Protein AF-0000000084789632 (afdb_homodimer)

InterPro domains:
  IPR013083 Zinc finger, RING/FYVE/PHD-type [G3DSA:3.30.40.10] (83-122)
  IPR049548 E3 ubiquitin-protein ligase Sina-like, RING finger [PF21362] (35-70)
  IPR052088 E3 ubiquitin-protein ligase SINA [PTHR10315] (12-118)

Foldseek 3Di:
DPPPPPPPPPPPPPPPPVPVPDDDDDDDDLQVQAQLPPRAGAAPFWKDWPVGGIHHPVPQVPDAQADPNPGDGTGIDTDVVSNVVQQSDWDDAPCVVQPDPDTDRRNCNVVCVVVPPRDDPDD/DPPPPPPPPPPPPPPPPPPVPDDDDDDDDLQVQAALPPRAGAAPFWKDWPVGGIHHPVPQVVDAQADPNPGDGTGIDTDVVSNVVQQSDWDDAPCVVQPDPDTDRRNCNVVCVVVPPRDDPDD

Solvent-accessible surface area (backbone atoms only — not comparable to full-atom values): 14438 Å² total; per-residue (Å²): 136,83,79,75,76,74,76,74,73,71,72,70,72,73,68,70,73,61,70,73,70,51,71,36,66,29,38,26,44,50,67,70,54,21,15,64,77,80,63,45,60,38,48,79,56,33,22,31,36,82,82,24,57,43,30,28,49,88,59,39,77,74,39,78,52,36,36,87,77,78,66,47,76,28,64,61,39,77,39,50,38,58,38,50,43,48,67,41,26,23,25,70,44,89,52,32,86,71,66,49,82,57,67,35,41,52,62,44,44,68,61,45,64,75,64,49,81,68,73,67,80,75,128,135,82,79,75,77,74,76,76,71,72,73,69,71,75,69,69,73,62,73,72,70,51,71,36,67,30,37,26,44,50,66,71,54,21,15,64,78,82,64,44,59,40,48,79,57,32,22,32,36,83,82,23,56,43,28,28,48,89,61,37,77,76,39,76,51,35,35,88,74,78,66,46,76,28,62,60,40,78,40,49,36,57,37,52,42,47,69,41,27,23,24,70,43,90,52,33,85,71,64,47,83,58,66,36,43,53,63,44,42,67,63,45,63,74,65,50,80,67,74,66,79,74,128

Sequence (246 aa):
MDSSYSSKRRVESQQEEEHSTKRLNVTMGMETLDCSICFNPLEHPIFQGSVGHFICSFRGKQLDKKCPSCCIKTSLERRFGMEHVVQSATVPRSNAKYGCAVKVIYYHKEEHEKACPIPHASAMDSSYSSKRRVESQQEEEHSTKRLNVTMGMETLDCSICFNPLEHPIFQGSVGHFICSFRGKQLDKKCPSCCIKTSLERRFGMEHVVQSATVPRSNAKYGCAVKVIYYHKEEHEKACPIPHASA

Radius of gyration: 24.33 Å; Cα contacts (8 Å, |Δi|>4): 400; chains: 2; bounding box: 109×51×63 Å

Nearest PDB structures (foldseek):
  7l3l-assembly1_A  TM=6.130E-01  e=2.984E-05  Homo sapiens
  7l3l-assembly2_C  TM=5.961E-01  e=2.280E-05  Homo sapiens
  2yre-assembly1_A  TM=2.973E-01  e=2.614E-01  Homo sapiens
  5nd1-assembly1_B  TM=1.359E-01  e=5.763E+00  Rosellinia necatrix quadrivirus 1
  7l3l-assembly1_A  TM=6.129E-01  e=1.888E-05  Homo sapiens

Organism: Brachypodium distachyon (NCBI:txid15368)

pLDDT: mean 77.87, std 24.04, range [25.09, 98.0]

Secondary structure (DSSP, 8-state):
----------------------EEEEEEEGGGGB-TTT-SBP-SSEEE-SS--EEEHHHHTT--SS-TTT------EE-HHHHHHHHH-EEE-GGGGGT---EEEGGGHHHHHHH--S-----/----------------------EEEEEEEGGGGB-TTT-SBP-SS-EE-SS--EE-HHHHTT--SS-TTT------EE-HHHHHHHHH-EEE-GGGGGT---EEEGGGHHHHHHH--S-----

Structure (mmCIF, N/CA/C/O backbone):
data_AF-0000000084789632-model_v1
#
loop_
_entity.id
_entity.type
_entity.pdbx_description
1 polymer 'E3 ubiquitin-protein ligase Sina-like RING finger domain-containing protein'
#
loop_
_atom_site.gro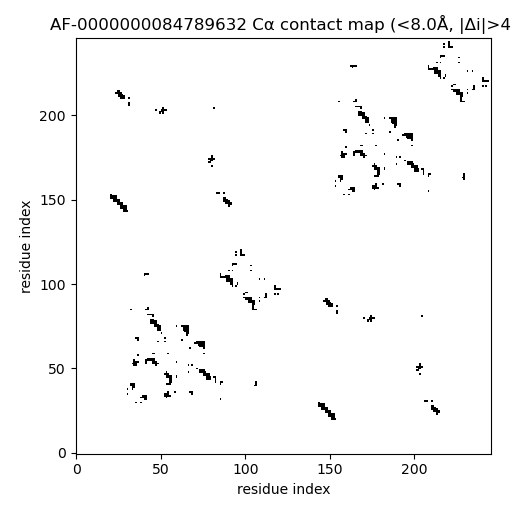up_PDB
_atom_site.id
_atom_site.type_symbol
_atom_site.label_atom_id
_atom_site.label_alt_id
_atom_site.label_comp_id
_atom_site.label_asym_id
_atom_site.label_entity_id
_atom_site.label_seq_id
_atom_site.pdbx_PDB_ins_code
_atom_site.Cartn_x
_atom_site.Cartn_y
_atom_site.Cartn_z
_atom_site.occupancy
_atom_site.B_iso_or_equiv
_atom_site.auth_seq_id
_atom_site.auth_comp_id
_atom_site.auth_asym_id
_atom_site.auth_atom_id
_atom_site.pdbx_PDB_model_num
ATOM 1 N N . MET A 1 1 ? 55.281 -3.918 37.25 1 28.69 1 MET A N 1
ATOM 2 C CA . MET A 1 1 ? 54.562 -2.826 36.625 1 28.69 1 MET A CA 1
ATOM 3 C C . MET A 1 1 ? 54 -3.258 35.281 1 28.69 1 MET A C 1
ATOM 5 O O . MET A 1 1 ? 54.719 -3.254 34.281 1 28.69 1 MET A O 1
ATOM 9 N N . ASP A 1 2 ? 53.25 -4.422 35.25 1 31.78 2 ASP A N 1
ATOM 10 C CA . ASP A 1 2 ? 52.531 -5.164 34.219 1 31.78 2 ASP A CA 1
ATOM 11 C C . ASP A 1 2 ? 51.531 -4.281 33.5 1 31.78 2 ASP A C 1
ATOM 13 O O . ASP A 1 2 ? 50.656 -3.693 34.156 1 31.78 2 ASP A O 1
ATOM 17 N N . SER A 1 3 ? 52.031 -3.578 32.438 1 32.31 3 SER A N 1
ATOM 18 C CA . SER A 1 3 ? 51.375 -2.76 31.438 1 32.31 3 SER A CA 1
ATOM 19 C C . SER A 1 3 ? 50.188 -3.506 30.812 1 32.31 3 SER A C 1
ATOM 21 O O . SER A 1 3 ? 50.375 -4.531 30.156 1 32.31 3 SER A O 1
ATOM 23 N N . SER A 1 4 ? 49.125 -3.637 31.578 1 30.7 4 SER A N 1
ATOM 24 C CA . SER A 1 4 ? 47.812 -4.145 31.172 1 30.7 4 SER A CA 1
ATOM 25 C C . SER A 1 4 ? 47.312 -3.445 29.906 1 30.7 4 SER A C 1
ATOM 27 O O . SER A 1 4 ? 47.156 -2.223 29.891 1 30.7 4 SER A O 1
ATOM 29 N N . TYR A 1 5 ? 47.844 -3.898 28.75 1 32.47 5 TYR A N 1
ATOM 30 C CA . TYR A 1 5 ? 47.344 -3.561 27.422 1 32.47 5 TYR A CA 1
ATOM 31 C C . TYR A 1 5 ? 45.812 -3.66 27.375 1 32.47 5 TYR A C 1
ATOM 33 O O . TYR A 1 5 ? 45.25 -4.746 27.531 1 32.47 5 TYR A O 1
ATOM 41 N N . SER A 1 6 ? 45.094 -2.775 28 1 28.41 6 SER A N 1
ATOM 42 C CA . SER A 1 6 ? 43.625 -2.633 27.859 1 28.41 6 SER A CA 1
ATOM 43 C C . SER A 1 6 ? 43.219 -2.535 26.391 1 28.41 6 SER A C 1
ATOM 45 O O . SER A 1 6 ? 43.688 -1.659 25.672 1 28.41 6 SER A O 1
ATOM 47 N N . SER A 1 7 ? 43.281 -3.699 25.719 1 28.52 7 SER A N 1
ATOM 48 C CA . SER A 1 7 ? 42.75 -3.822 24.359 1 28.52 7 SER A CA 1
ATOM 49 C C . SER A 1 7 ? 41.375 -3.172 24.234 1 28.52 7 SER A C 1
ATOM 51 O O . SER A 1 7 ? 40.406 -3.656 24.812 1 28.52 7 SER A O 1
ATOM 53 N N . LYS A 1 8 ? 41.25 -1.828 24.203 1 30.94 8 LYS A N 1
ATOM 54 C CA . LYS A 1 8 ? 40.094 -1.078 23.766 1 30.94 8 LYS A CA 1
ATOM 55 C C . LYS A 1 8 ? 39.469 -1.679 22.5 1 30.94 8 LYS A C 1
ATOM 57 O O . LYS A 1 8 ? 40.094 -1.645 21.438 1 30.94 8 LYS A O 1
ATOM 62 N N . ARG A 1 9 ? 39 -2.932 22.578 1 28.81 9 ARG A N 1
ATOM 63 C CA . ARG A 1 9 ? 38.156 -3.346 21.469 1 28.81 9 ARG A CA 1
ATOM 64 C C . ARG A 1 9 ? 37.125 -2.252 21.125 1 28.81 9 ARG A C 1
ATOM 66 O O . ARG A 1 9 ? 36.281 -1.918 21.938 1 28.81 9 ARG A O 1
ATOM 73 N N . ARG A 1 10 ? 37.594 -1.165 20.328 1 26.09 10 ARG A N 1
ATOM 74 C CA . ARG A 1 10 ? 36.688 -0.261 19.641 1 26.09 10 ARG A CA 1
ATOM 75 C C . ARG A 1 10 ? 35.469 -1.016 19.094 1 26.09 10 ARG A C 1
ATOM 77 O O . ARG A 1 10 ? 35.625 -1.898 18.25 1 26.09 10 ARG A O 1
ATOM 84 N N . VAL A 1 11 ? 34.594 -1.538 20 1 28.05 11 VAL A N 1
ATOM 85 C CA . VAL A 1 11 ? 33.281 -1.858 19.469 1 28.05 11 VAL A CA 1
ATOM 86 C C . VAL A 1 11 ? 32.938 -0.915 18.312 1 28.05 11 VAL A C 1
ATOM 88 O O . VAL A 1 11 ? 32.875 0.302 18.5 1 28.05 11 VAL A O 1
ATOM 91 N N . GLU A 1 12 ? 33.656 -1.02 17.188 1 25.88 12 GLU A N 1
ATOM 92 C CA . GLU A 1 12 ? 33.156 -0.421 15.953 1 25.88 12 GLU A CA 1
ATOM 93 C C . GLU A 1 12 ? 31.625 -0.388 15.93 1 25.88 12 GLU A C 1
ATOM 95 O O . GLU A 1 12 ? 30.969 -1.397 16.203 1 25.88 12 GLU A O 1
ATOM 100 N N . SER A 1 13 ? 31.031 0.637 16.531 1 26.97 13 SER A N 1
ATOM 101 C CA . SER A 1 13 ? 29.641 0.981 16.281 1 26.97 13 SER A CA 1
ATOM 102 C C . SER A 1 13 ? 29.203 0.553 14.875 1 26.97 13 SER A C 1
ATOM 104 O O . SER A 1 13 ? 29.812 0.951 13.883 1 26.97 13 SER A O 1
ATOM 106 N N . GLN A 1 14 ? 29.062 -0.695 14.586 1 26.22 14 GLN A N 1
ATOM 107 C CA . GLN A 1 14 ? 28.266 -1.011 13.406 1 26.22 14 GLN A CA 1
ATOM 108 C C . GLN A 1 14 ? 27.266 0.106 13.094 1 26.22 14 GLN A C 1
ATOM 110 O O . GLN A 1 14 ? 26.344 0.352 13.867 1 26.22 14 GLN A O 1
ATOM 115 N N . GLN A 1 15 ? 27.688 1.292 12.781 1 25.86 15 GLN A N 1
ATOM 116 C CA . GLN A 1 15 ? 26.797 2.25 12.141 1 25.86 15 GLN A CA 1
ATOM 117 C C . GLN A 1 15 ? 25.781 1.541 11.25 1 25.86 15 GLN A C 1
ATOM 119 O O . GLN A 1 15 ? 26.156 0.895 10.266 1 25.86 15 GLN A O 1
ATOM 124 N N . GLU A 1 16 ? 24.969 0.633 11.719 1 29.56 16 GLU A N 1
ATOM 125 C CA . GLU A 1 16 ? 23.781 0.331 10.922 1 29.56 16 GLU A CA 1
ATOM 126 C C . GLU A 1 16 ? 23.453 1.477 9.969 1 29.56 16 GLU A C 1
ATOM 128 O O . GLU A 1 16 ? 23.156 2.59 10.406 1 29.56 16 GLU A O 1
ATOM 133 N N . GLU A 1 17 ? 24.266 1.859 9.062 1 31.3 17 GLU A N 1
ATOM 134 C CA . GLU A 1 17 ? 23.781 2.682 7.957 1 31.3 17 GLU A CA 1
ATOM 135 C C . GLU A 1 17 ? 22.266 2.602 7.832 1 31.3 17 GLU A C 1
ATOM 137 O O . GLU A 1 17 ? 21.719 1.548 7.5 1 31.3 17 GLU A O 1
ATOM 142 N N . GLU A 1 18 ? 21.516 3.029 8.797 1 35.66 18 GLU A N 1
ATOM 143 C CA . GLU A 1 18 ? 20.125 3.4 8.562 1 35.66 18 GLU A CA 1
ATOM 144 C C . GLU A 1 18 ? 19.891 3.826 7.117 1 35.66 18 GLU A C 1
ATOM 146 O O . GLU A 1 18 ? 20.375 4.883 6.691 1 35.66 18 GLU A O 1
ATOM 151 N N . HIS A 1 19 ? 20.203 3.113 6.109 1 38.94 19 HIS A N 1
ATOM 152 C CA . HIS A 1 19 ? 19.516 3.59 4.91 1 38.94 19 HIS A CA 1
ATOM 153 C C . HIS A 1 19 ? 18.344 4.492 5.262 1 38.94 19 HIS A C 1
ATOM 155 O O . HIS A 1 19 ? 17.375 4.039 5.875 1 38.94 19 HIS A O 1
ATOM 161 N N . SER A 1 20 ? 18.547 5.594 5.867 1 46.53 20 SER A N 1
ATOM 162 C CA . SER A 1 20 ? 17.594 6.645 6.203 1 46.53 20 SER A CA 1
ATOM 163 C C . SER A 1 20 ? 16.281 6.469 5.445 1 46.53 20 SER A C 1
ATOM 165 O O . SER A 1 20 ? 16.234 6.66 4.23 1 46.53 20 SER A O 1
ATOM 167 N N . THR A 1 21 ? 15.562 5.332 5.59 1 60.19 21 THR A N 1
ATOM 168 C CA . THR A 1 21 ? 14.258 5.066 5.008 1 60.19 21 THR A CA 1
ATOM 169 C C . THR A 1 21 ? 13.391 6.324 5.035 1 60.19 21 THR A C 1
ATOM 171 O O . THR A 1 21 ? 13.039 6.816 6.109 1 60.19 21 THR A O 1
ATOM 174 N N . LYS A 1 22 ? 13.703 7.266 4.074 1 79 22 LYS A N 1
ATOM 175 C CA . LYS A 1 22 ? 12.859 8.445 3.887 1 79 22 LYS A CA 1
ATOM 176 C C . LYS A 1 22 ? 11.375 8.086 3.996 1 79 22 LYS A C 1
ATOM 178 O O . LYS A 1 22 ? 10.93 7.094 3.418 1 79 22 LYS A O 1
ATOM 183 N N . ARG A 1 23 ? 10.781 8.727 4.941 1 88.31 23 ARG A N 1
ATOM 184 C CA . ARG A 1 23 ? 9.336 8.547 5.098 1 88.31 23 ARG A CA 1
ATOM 185 C C . ARG A 1 23 ? 8.562 9.516 4.211 1 88.31 23 ARG A C 1
ATOM 187 O O . ARG A 1 23 ? 9.023 10.633 3.955 1 88.31 23 ARG A O 1
ATOM 194 N N . LEU A 1 24 ? 7.547 8.992 3.693 1 91.38 24 LEU A N 1
ATOM 195 C CA . LEU A 1 24 ? 6.672 9.719 2.781 1 91.38 24 LEU A CA 1
ATOM 196 C C . LEU A 1 24 ? 5.25 9.789 3.332 1 91.38 24 LEU A C 1
ATOM 198 O O . LEU A 1 24 ? 4.727 8.797 3.844 1 91.38 24 LEU A O 1
ATOM 202 N N . ASN A 1 25 ? 4.742 11.039 3.348 1 92.19 25 ASN A N 1
ATOM 203 C CA . ASN A 1 25 ? 3.318 11.172 3.635 1 92.19 25 ASN A CA 1
ATOM 204 C C . ASN A 1 25 ? 2.471 10.922 2.391 1 92.19 25 ASN A C 1
ATOM 206 O O . ASN A 1 25 ? 2.59 11.648 1.398 1 92.19 25 ASN A O 1
ATOM 210 N N . VAL A 1 26 ? 1.661 9.969 2.523 1 95.5 26 VAL A N 1
ATOM 211 C CA . VAL A 1 26 ? 0.848 9.523 1.396 1 95.5 26 VAL A CA 1
ATOM 212 C C . VAL A 1 26 ? -0.633 9.656 1.741 1 95.5 26 VAL A C 1
ATOM 214 O O . VAL A 1 26 ? -1.046 9.344 2.861 1 95.5 26 VAL A O 1
ATOM 217 N N . THR A 1 27 ? -1.356 10.258 0.849 1 95.44 27 THR A N 1
ATOM 218 C CA . THR A 1 27 ? -2.811 10.25 0.955 1 95.44 27 THR A CA 1
ATOM 219 C C . THR A 1 27 ? -3.412 9.164 0.073 1 95.44 27 THR A C 1
ATOM 221 O O . THR A 1 27 ? -3.121 9.094 -1.122 1 95.44 27 THR A O 1
ATOM 224 N N . MET A 1 28 ? -4.258 8.32 0.681 1 96.06 28 MET A N 1
ATOM 225 C CA . MET A 1 28 ? -4.887 7.246 -0.086 1 96.06 28 MET A CA 1
ATOM 226 C C . MET A 1 28 ? -6.285 6.949 0.439 1 96.06 28 MET A C 1
ATOM 228 O O . MET A 1 28 ? -6.66 7.41 1.521 1 96.06 28 MET A O 1
ATOM 232 N N . GLY A 1 29 ? -7.094 6.23 -0.396 1 94.62 29 GLY A N 1
ATOM 233 C CA . GLY A 1 29 ? -8.398 5.781 0.076 1 94.62 29 GLY A CA 1
ATOM 234 C C . GLY A 1 29 ? -8.305 4.785 1.217 1 94.62 29 GLY A C 1
ATOM 235 O O . GLY A 1 29 ? -7.449 3.898 1.208 1 94.62 29 GLY A O 1
ATOM 236 N N . MET A 1 30 ? -9.125 4.941 2.227 1 89.88 30 MET A N 1
ATOM 237 C CA . MET A 1 30 ? -9.117 4.051 3.385 1 89.88 30 MET A CA 1
ATOM 238 C C . MET A 1 30 ? -9.297 2.6 2.955 1 89.88 30 MET A C 1
ATOM 240 O O . MET A 1 30 ? -8.711 1.695 3.547 1 89.88 30 MET A O 1
ATOM 244 N N . GLU A 1 31 ? -10 2.383 1.932 1 95.31 31 GLU A N 1
ATOM 245 C CA . GLU A 1 31 ? -10.328 1.036 1.473 1 95.31 31 GLU A CA 1
ATOM 246 C C . GLU A 1 31 ? -9.094 0.324 0.923 1 95.31 31 GLU A C 1
ATOM 248 O O . GLU A 1 31 ? -9.078 -0.904 0.818 1 95.31 31 GLU A O 1
ATOM 253 N N . THR A 1 32 ? -8.07 1.084 0.602 1 96.88 32 THR A N 1
ATOM 254 C CA . THR A 1 32 ? -6.863 0.527 0.002 1 96.88 32 THR A CA 1
ATOM 255 C C . THR A 1 32 ? -6.156 -0.406 0.979 1 96.88 32 THR A C 1
ATOM 257 O O . THR A 1 32 ? -5.504 -1.367 0.565 1 96.88 32 THR A O 1
ATOM 260 N N . LEU A 1 33 ? -6.367 -0.164 2.236 1 97.25 33 LEU A N 1
ATOM 261 C CA . LEU A 1 33 ? -5.656 -0.931 3.254 1 97.25 33 LEU A CA 1
ATOM 262 C C . LEU A 1 33 ? -6.621 -1.789 4.062 1 97.25 33 LEU A C 1
ATOM 264 O O . LEU A 1 33 ? -6.27 -2.289 5.133 1 97.25 33 LEU A O 1
ATOM 268 N N . ASP A 1 34 ? -7.832 -1.913 3.559 1 97.25 34 ASP A N 1
ATOM 269 C CA . ASP A 1 34 ? -8.859 -2.686 4.258 1 97.25 34 ASP A CA 1
ATOM 270 C C . ASP A 1 34 ? -9.164 -3.986 3.52 1 97.25 34 ASP A C 1
ATOM 272 O O . ASP A 1 34 ? -8.969 -4.078 2.305 1 97.25 34 ASP A O 1
ATOM 276 N N . CYS A 1 35 ? -9.602 -4.922 4.254 1 97.06 35 CYS A N 1
ATOM 277 C CA . CYS A 1 35 ? -10.117 -6.16 3.682 1 97.06 35 CYS A CA 1
ATOM 278 C C . CYS A 1 35 ? -11.352 -5.891 2.83 1 97.06 35 CYS A C 1
ATOM 280 O O . CYS A 1 35 ? -12.25 -5.148 3.238 1 97.06 35 CYS A O 1
ATOM 282 N N . SER A 1 36 ? -11.438 -6.555 1.772 1 95.94 36 SER A N 1
ATOM 283 C CA . SER A 1 36 ? -12.516 -6.32 0.82 1 95.94 36 SER A CA 1
ATOM 284 C C . SER A 1 36 ? -13.812 -6.977 1.284 1 95.94 36 SER A C 1
ATOM 286 O O . SER A 1 36 ? -14.883 -6.73 0.716 1 95.94 36 SER A O 1
ATOM 288 N N . ILE A 1 37 ? -13.758 -7.742 2.344 1 94 37 ILE A N 1
ATOM 289 C CA . ILE A 1 37 ? -14.93 -8.477 2.803 1 94 37 ILE A CA 1
ATOM 290 C C . ILE A 1 37 ? -15.484 -7.832 4.07 1 94 37 ILE A C 1
ATOM 292 O O . ILE A 1 37 ? -16.656 -7.469 4.129 1 94 37 ILE A O 1
ATOM 296 N N . CYS A 1 38 ? -14.656 -7.629 5.043 1 93.5 38 CYS A N 1
ATOM 297 C CA . CYS A 1 38 ? -15.148 -7.176 6.336 1 93.5 38 CYS A CA 1
ATOM 298 C C . CYS A 1 38 ? -14.898 -5.684 6.527 1 93.5 38 CYS A C 1
ATOM 300 O O . CYS A 1 38 ? -15.391 -5.082 7.484 1 93.5 38 CYS A O 1
ATOM 302 N N . PHE A 1 39 ? -14 -5.051 5.758 1 94.56 39 PHE A N 1
ATOM 303 C CA . PHE A 1 39 ? -13.703 -3.625 5.727 1 94.56 39 PHE A CA 1
ATOM 304 C C . PHE A 1 39 ? -12.891 -3.215 6.949 1 94.56 39 PHE A C 1
ATOM 306 O O . PHE A 1 39 ? -12.781 -2.027 7.262 1 94.56 39 PHE A O 1
ATOM 313 N N . ASN A 1 40 ? -12.352 -4.195 7.645 1 94.88 40 ASN A N 1
ATOM 314 C CA . ASN A 1 40 ? -11.383 -3.891 8.688 1 94.88 40 ASN A CA 1
ATOM 315 C C . ASN A 1 40 ? -9.977 -3.732 8.117 1 94.88 40 ASN A C 1
ATOM 317 O O . ASN A 1 40 ? -9.664 -4.281 7.059 1 94.88 40 ASN A O 1
ATOM 321 N N . PRO A 1 41 ? -9.156 -3.002 8.844 1 96.56 41 PRO A N 1
ATOM 322 C CA . PRO A 1 41 ? -7.773 -2.877 8.375 1 96.56 41 PRO A CA 1
ATOM 323 C C . PRO A 1 41 ? -7.082 -4.23 8.211 1 96.56 41 PRO A C 1
ATOM 325 O O . PRO A 1 41 ? -7.227 -5.109 9.062 1 96.56 41 PRO A O 1
ATOM 328 N N . LEU A 1 42 ? -6.348 -4.383 7.117 1 97.5 42 LEU A N 1
ATOM 329 C CA . LEU A 1 42 ? -5.613 -5.609 6.828 1 97.5 42 LEU A CA 1
ATOM 330 C C . LEU A 1 42 ? -4.461 -5.797 7.809 1 97.5 42 LEU A C 1
ATOM 332 O O . LEU A 1 42 ? -3.725 -4.852 8.102 1 97.5 42 LEU A O 1
ATOM 336 N N . GLU A 1 43 ? -4.383 -6.898 8.305 1 96.44 43 GLU A N 1
ATOM 337 C CA . GLU A 1 43 ? -3.248 -7.332 9.109 1 96.44 43 GLU A CA 1
ATOM 338 C C . GLU A 1 43 ? -2.746 -8.703 8.672 1 96.44 43 GLU A C 1
ATOM 340 O O . GLU A 1 43 ? -3.523 -9.531 8.188 1 96.44 43 GLU A O 1
ATOM 345 N N . HIS A 1 44 ? -1.458 -8.953 8.758 1 94.81 44 HIS A N 1
ATOM 346 C CA . HIS A 1 44 ? -0.909 -10.242 8.344 1 94.81 44 HIS A CA 1
ATOM 347 C C . HIS A 1 44 ? -1.569 -11.391 9.094 1 94.81 44 HIS A C 1
ATOM 349 O O . HIS A 1 44 ? -1.913 -11.258 10.266 1 94.81 44 HIS A O 1
ATOM 355 N N . PRO A 1 45 ? -1.759 -12.492 8.367 1 96.81 45 PRO A N 1
ATOM 356 C CA . PRO A 1 45 ? -1.471 -12.758 6.957 1 96.81 45 PRO A CA 1
ATOM 357 C C . PRO A 1 45 ? -2.537 -12.195 6.02 1 96.81 45 PRO A C 1
ATOM 359 O O . PRO A 1 45 ? -3.709 -12.109 6.391 1 96.81 45 PRO A O 1
ATOM 362 N N . ILE A 1 46 ? -2.174 -11.797 4.883 1 97.06 46 ILE A N 1
ATOM 363 C CA . ILE A 1 46 ? -3.055 -11.203 3.879 1 97.06 46 ILE A CA 1
ATOM 364 C C . ILE A 1 46 ? -3.096 -12.102 2.641 1 97.06 46 ILE A C 1
ATOM 366 O O . ILE A 1 46 ? -2.055 -12.562 2.168 1 97.06 46 ILE A O 1
ATOM 370 N N . PHE A 1 47 ? -4.289 -12.289 2.08 1 95.81 47 PHE A N 1
ATOM 371 C CA . PHE A 1 47 ? -4.469 -13.156 0.925 1 95.81 47 PHE A CA 1
ATOM 372 C C . PHE A 1 47 ? -5.055 -12.383 -0.251 1 95.81 47 PHE A C 1
ATOM 374 O O . PHE A 1 47 ? -5.75 -11.383 -0.059 1 95.81 47 PHE A O 1
ATOM 381 N N . GLN A 1 48 ? -4.781 -12.867 -1.438 1 95.31 48 GLN A N 1
ATOM 382 C CA . GLN A 1 48 ? -5.266 -12.234 -2.662 1 95.31 48 GLN A CA 1
ATOM 383 C C . GLN A 1 48 ? -5.461 -13.266 -3.771 1 95.31 48 GLN A C 1
ATOM 385 O O . GLN A 1 48 ? -4.668 -14.203 -3.904 1 95.31 48 GLN A O 1
ATOM 390 N N . GLY A 1 49 ? -6.496 -13.07 -4.5 1 92.88 49 GLY A N 1
ATOM 391 C CA . GLY A 1 49 ? -6.727 -13.859 -5.699 1 92.88 49 GLY A CA 1
ATOM 392 C C . GLY A 1 49 ? -6.254 -13.18 -6.969 1 92.88 49 GLY A C 1
ATOM 393 O O . GLY A 1 49 ? -5.527 -12.18 -6.906 1 92.88 49 GLY A O 1
ATOM 394 N N . SER A 1 50 ? -6.688 -13.703 -8.109 1 92.56 50 SER A N 1
ATOM 395 C CA . SER A 1 50 ? -6.172 -13.281 -9.406 1 92.56 50 SER A CA 1
ATOM 396 C C . SER A 1 50 ? -6.707 -11.906 -9.797 1 92.56 50 SER A C 1
ATOM 398 O O . SER A 1 50 ? -6.09 -11.195 -10.594 1 92.56 50 SER A O 1
ATOM 400 N N . VAL A 1 51 ? -7.832 -11.461 -9.18 1 94.75 51 VAL A N 1
ATOM 401 C CA . VAL A 1 51 ? -8.445 -10.195 -9.562 1 94.75 51 VAL A CA 1
ATOM 402 C C . VAL A 1 51 ? -7.785 -9.055 -8.797 1 94.75 51 VAL A C 1
ATOM 404 O O . VAL A 1 51 ? -7.832 -7.898 -9.234 1 94.75 51 VAL A O 1
ATOM 407 N N . GLY A 1 52 ? -7.305 -9.43 -7.492 1 96.44 52 GLY A N 1
ATOM 408 C CA . GLY A 1 52 ? -6.531 -8.391 -6.828 1 96.44 52 GLY A CA 1
ATOM 409 C C . GLY A 1 52 ? -7.145 -7.938 -5.52 1 96.44 52 GLY A C 1
ATOM 410 O O . GLY A 1 52 ? -6.629 -7.023 -4.871 1 96.44 52 GLY A O 1
ATOM 411 N N . HIS A 1 53 ? -8.25 -8.539 -5.078 1 96.88 53 HIS A N 1
ATOM 412 C CA . HIS A 1 53 ? -8.852 -8.188 -3.793 1 96.88 53 HIS A CA 1
ATOM 413 C C . HIS A 1 53 ? -8.016 -8.727 -2.635 1 96.88 53 HIS A C 1
ATOM 415 O O . HIS A 1 53 ? -7.586 -9.883 -2.656 1 96.88 53 HIS A O 1
ATOM 421 N N . PHE A 1 54 ? -7.801 -7.895 -1.672 1 97.19 54 PHE A N 1
ATOM 422 C CA . PHE A 1 54 ? -7.09 -8.336 -0.476 1 97.19 54 PHE A CA 1
ATOM 423 C C . PHE A 1 54 ? -8.07 -8.805 0.59 1 97.19 54 PHE A C 1
ATOM 425 O O . PHE A 1 54 ? -9.078 -8.148 0.85 1 97.19 54 PHE A O 1
ATOM 432 N N . ILE A 1 55 ? -7.727 -9.953 1.163 1 96.25 55 ILE A N 1
ATOM 433 C CA . ILE A 1 55 ? -8.586 -10.602 2.146 1 96.25 55 ILE A CA 1
ATOM 434 C C . ILE A 1 55 ? -7.789 -10.914 3.408 1 96.25 55 ILE A C 1
ATOM 436 O O . ILE A 1 55 ? -6.668 -11.422 3.332 1 96.25 55 ILE A O 1
ATOM 440 N N . CYS A 1 56 ? -8.32 -10.586 4.469 1 94.25 56 CYS A N 1
ATOM 441 C CA . CYS A 1 56 ? -7.648 -10.805 5.742 1 94.25 56 CYS A CA 1
ATOM 442 C C . CYS A 1 56 ? -7.633 -12.281 6.109 1 94.25 56 CYS A C 1
ATOM 444 O O . CYS A 1 56 ? -8.289 -13.094 5.449 1 94.25 56 CYS A O 1
ATOM 446 N N . SER A 1 57 ? -6.82 -12.602 7.176 1 87.5 57 SER A N 1
ATOM 447 C CA . SER A 1 57 ? -6.582 -13.977 7.605 1 87.5 57 SER A CA 1
ATOM 448 C C . SER A 1 57 ? -7.875 -14.648 8.055 1 87.5 57 SER A C 1
ATOM 450 O O . SER A 1 57 ? -8.062 -15.852 7.852 1 87.5 57 SER A O 1
ATOM 452 N N . PHE A 1 58 ? -8.797 -13.93 8.633 1 83.94 58 PHE A N 1
ATOM 453 C CA . PHE A 1 58 ? -10.047 -14.484 9.148 1 83.94 58 PHE A CA 1
ATOM 454 C C . PHE A 1 58 ? -10.938 -14.961 8.008 1 83.94 58 PHE A C 1
ATOM 456 O O . PHE A 1 58 ? -11.602 -15.992 8.125 1 83.94 58 PHE A O 1
ATOM 463 N N . ARG A 1 59 ? -10.812 -14.414 6.945 1 80.5 59 ARG A N 1
ATOM 464 C CA . ARG A 1 59 ? -11.68 -14.695 5.809 1 80.5 59 ARG A CA 1
ATOM 465 C C . ARG A 1 59 ? -10.945 -15.508 4.746 1 80.5 59 ARG A C 1
ATOM 467 O O . ARG A 1 59 ? -11.562 -16.266 3.996 1 80.5 59 ARG A O 1
ATOM 474 N N . GLY A 1 60 ? -9.648 -15.359 4.664 1 75.5 60 GLY A N 1
ATOM 475 C CA . GLY A 1 60 ? -8.875 -15.945 3.58 1 75.5 60 GLY A CA 1
ATOM 476 C C . GLY A 1 60 ? -8.617 -17.438 3.771 1 75.5 60 GLY A C 1
ATOM 477 O O . GLY A 1 60 ? -8.438 -18.172 2.799 1 75.5 60 GLY A O 1
ATOM 478 N N . LYS A 1 61 ? -8.5 -17.812 4.953 1 72.69 61 LYS A N 1
ATOM 479 C CA . LYS A 1 61 ? -8.156 -19.203 5.219 1 72.69 61 LYS A CA 1
ATOM 480 C C . LYS A 1 61 ? -9.32 -20.141 4.871 1 72.69 61 LYS A C 1
ATOM 482 O O . LYS A 1 61 ? -9.117 -21.328 4.617 1 72.69 61 LYS A O 1
ATOM 487 N N . GLN A 1 62 ? -10.469 -19.594 4.766 1 66.44 62 GLN A N 1
ATOM 488 C CA . GLN A 1 62 ? -11.633 -20.453 4.617 1 66.44 62 GLN A CA 1
ATOM 489 C C . GLN A 1 62 ? -12.055 -20.578 3.156 1 66.44 62 GLN A C 1
ATOM 491 O O . GLN A 1 62 ? -12.984 -21.312 2.826 1 66.44 62 GLN A O 1
ATOM 496 N N . LEU A 1 63 ? -11.359 -19.922 2.322 1 61.91 63 LEU A N 1
ATOM 497 C CA . LEU A 1 63 ? -11.969 -19.797 1.005 1 61.91 63 LEU A CA 1
ATOM 498 C C . LEU A 1 63 ? -11.055 -20.344 -0.08 1 61.91 63 LEU A C 1
ATOM 500 O O . LEU A 1 63 ? -9.883 -19.969 -0.158 1 61.91 63 LEU A O 1
ATOM 504 N N . ASP A 1 64 ? -11.305 -21.609 -0.383 1 69.69 64 ASP A N 1
ATOM 505 C CA . ASP A 1 64 ? -10.57 -22.188 -1.502 1 69.69 64 ASP A CA 1
ATOM 506 C C . ASP A 1 64 ? -11.453 -22.281 -2.746 1 69.69 64 ASP A C 1
ATOM 508 O O . ASP A 1 64 ? -12.672 -22.406 -2.641 1 69.69 64 ASP A O 1
ATOM 512 N N . LYS A 1 65 ? -11.164 -21.578 -3.926 1 81.94 65 LYS A N 1
ATOM 513 C CA . LYS A 1 65 ? -11.656 -21.828 -5.277 1 81.94 65 LYS A CA 1
ATOM 514 C C . LYS A 1 65 ? -12.391 -20.594 -5.816 1 81.94 65 LYS A C 1
ATOM 516 O O . LYS A 1 65 ? -12.742 -20.547 -6.996 1 81.94 65 LYS A O 1
ATOM 521 N N . LYS A 1 66 ? -12.695 -19.766 -4.887 1 90.19 66 LYS A N 1
ATOM 522 C CA . LYS A 1 66 ? -13.375 -18.578 -5.379 1 90.19 66 LYS A CA 1
ATOM 523 C C . LYS A 1 66 ? -13.078 -17.375 -4.492 1 90.19 66 LYS A C 1
ATOM 525 O O . LYS A 1 66 ? -13.016 -17.484 -3.268 1 90.19 66 LYS A O 1
ATOM 530 N N . CYS A 1 67 ? -12.891 -16.281 -5.066 1 92.19 67 CYS A N 1
ATOM 531 C CA . CYS A 1 67 ? -12.742 -15.039 -4.32 1 92.19 67 CYS A CA 1
ATOM 532 C C . CYS A 1 67 ? -14.078 -14.586 -3.738 1 92.19 67 CYS A C 1
ATOM 534 O O . CYS A 1 67 ? -15.039 -14.352 -4.477 1 92.19 67 CYS A O 1
ATOM 536 N N . PRO A 1 68 ? -14.234 -14.414 -2.5 1 90.62 68 PRO A N 1
ATOM 537 C CA . PRO A 1 68 ? -15.508 -14.023 -1.886 1 90.62 68 PRO A CA 1
ATOM 538 C C . PRO A 1 68 ? -15.914 -12.594 -2.232 1 90.62 68 PRO A C 1
ATOM 540 O O . PRO A 1 68 ? -17.094 -12.242 -2.098 1 90.62 68 PRO A O 1
ATOM 543 N N . SER A 1 69 ? -14.961 -11.797 -2.635 1 92.81 69 SER A N 1
ATOM 544 C CA . SER A 1 69 ? -15.258 -10.398 -2.936 1 92.81 69 SER A CA 1
ATOM 545 C C . SER A 1 69 ? -15.922 -10.258 -4.301 1 92.81 69 SER A C 1
ATOM 547 O O . SER A 1 69 ? -16.828 -9.43 -4.477 1 92.81 69 SER A O 1
ATOM 549 N N . CYS A 1 70 ? -15.562 -11.102 -5.301 1 93.25 70 CYS A N 1
ATOM 550 C CA . CYS A 1 70 ? -16.047 -10.891 -6.66 1 93.25 70 CYS A CA 1
ATOM 551 C C . CYS A 1 70 ? -16.578 -12.188 -7.254 1 93.25 70 CYS A C 1
ATOM 553 O O . CYS A 1 70 ? -17.062 -12.203 -8.391 1 93.25 70 CYS A O 1
ATOM 555 N N . CYS A 1 71 ? -16.406 -13.336 -6.691 1 92.38 71 CYS A N 1
ATOM 556 C CA . CYS A 1 71 ? -16.969 -14.641 -7.027 1 92.38 71 CYS A CA 1
ATOM 557 C C . CYS A 1 71 ? -16.25 -15.25 -8.219 1 92.38 71 CYS A C 1
ATOM 559 O O . CYS A 1 71 ? -16.766 -16.156 -8.875 1 92.38 71 CYS A O 1
ATOM 561 N N . ILE A 1 72 ? -15.109 -14.789 -8.539 1 94.12 72 ILE A N 1
ATOM 562 C CA . ILE A 1 72 ? -14.305 -15.359 -9.609 1 94.12 72 ILE A CA 1
ATOM 563 C C . ILE A 1 72 ? -13.523 -16.562 -9.086 1 94.12 72 ILE A C 1
ATOM 565 O O . ILE A 1 72 ? -12.977 -16.516 -7.977 1 94.12 72 ILE A O 1
ATOM 569 N N . LYS A 1 73 ? -13.57 -17.641 -9.844 1 94.06 73 LYS A N 1
ATOM 570 C CA . LYS A 1 73 ? -12.805 -18.828 -9.484 1 94.06 73 LYS A CA 1
ATOM 571 C C . LYS A 1 73 ? -11.305 -18.531 -9.477 1 94.06 73 LYS A C 1
ATOM 573 O O . LYS A 1 73 ? -10.734 -18.172 -10.5 1 94.06 73 LYS A O 1
ATOM 578 N N . THR A 1 74 ? -10.703 -18.641 -8.32 1 92.31 74 THR A N 1
ATOM 579 C CA . THR A 1 74 ? -9.289 -18.359 -8.141 1 92.31 74 THR A CA 1
ATOM 580 C C . THR A 1 74 ? -8.789 -18.953 -6.82 1 92.31 74 THR A C 1
ATOM 582 O O . THR A 1 74 ? -9.578 -19.203 -5.906 1 92.31 74 THR A O 1
ATOM 585 N N . SER A 1 75 ? -7.512 -19.219 -6.785 1 90.25 75 SER A N 1
ATOM 586 C CA . SER A 1 75 ? -6.879 -19.578 -5.52 1 90.25 75 SER A CA 1
ATOM 587 C C . SER A 1 75 ? -6.387 -18.328 -4.785 1 90.25 75 SER A C 1
ATOM 589 O O . SER A 1 75 ? -5.855 -17.406 -5.402 1 90.25 75 SER A O 1
ATOM 591 N N . LEU A 1 76 ? -6.664 -18.344 -3.504 1 92.19 76 LEU A N 1
ATOM 592 C CA . LEU A 1 76 ? -6.133 -17.266 -2.662 1 92.19 76 LEU A CA 1
ATOM 593 C C . LEU A 1 76 ? -4.723 -17.594 -2.189 1 92.19 76 LEU A C 1
ATOM 595 O O . LEU A 1 76 ? -4.492 -18.656 -1.601 1 92.19 76 LEU A O 1
ATOM 599 N N . GLU A 1 77 ? -3.828 -16.703 -2.488 1 92.81 77 GLU A N 1
ATOM 600 C CA . GLU A 1 77 ? -2.436 -16.891 -2.086 1 92.81 77 GLU A CA 1
ATOM 601 C C . GLU A 1 77 ? -2.002 -15.797 -1.106 1 92.81 77 GLU A C 1
ATOM 603 O O . GLU A 1 77 ? -2.455 -14.656 -1.2 1 92.81 77 GLU A O 1
ATOM 608 N N . ARG A 1 78 ? -1.153 -16.203 -0.191 1 94.06 78 ARG A N 1
ATOM 609 C CA . ARG A 1 78 ? -0.623 -15.219 0.751 1 94.06 78 ARG A CA 1
ATOM 610 C C . ARG A 1 78 ? 0.315 -14.242 0.054 1 94.06 78 ARG A C 1
ATOM 612 O O . ARG A 1 78 ? 1.159 -14.648 -0.748 1 94.06 78 ARG A O 1
ATOM 619 N N . ARG A 1 79 ? 0.159 -12.961 0.373 1 96 79 ARG A N 1
ATOM 620 C CA . ARG A 1 79 ? 0.917 -11.906 -0.296 1 96 79 ARG A CA 1
ATOM 621 C C . ARG A 1 79 ? 1.809 -11.164 0.692 1 96 79 ARG A C 1
ATOM 623 O O . ARG A 1 79 ? 1.368 -10.211 1.338 1 96 79 ARG A O 1
ATOM 630 N N . PHE A 1 80 ? 3.061 -11.516 0.709 1 97 80 PHE A N 1
ATOM 631 C CA . PHE A 1 80 ? 4.035 -10.938 1.631 1 97 80 PHE A CA 1
ATOM 632 C C . PHE A 1 80 ? 4.293 -9.477 1.303 1 97 80 PHE A C 1
ATOM 634 O O . PHE A 1 80 ? 4.531 -8.664 2.201 1 97 80 PHE A O 1
ATOM 641 N N . GLY A 1 81 ? 4.211 -9.125 0.041 1 97.5 81 GLY A N 1
ATOM 642 C CA . GLY A 1 81 ? 4.398 -7.738 -0.347 1 97.5 81 GLY A CA 1
ATOM 643 C C . GLY A 1 81 ? 3.408 -6.797 0.31 1 97.5 81 GLY A C 1
ATOM 644 O O . GLY A 1 81 ? 3.795 -5.754 0.846 1 97.5 81 GLY A O 1
ATOM 645 N N . MET A 1 82 ? 2.184 -7.207 0.347 1 98 82 MET A N 1
ATOM 646 C CA . MET A 1 82 ? 1.151 -6.375 0.959 1 98 82 MET A CA 1
ATOM 647 C C . MET A 1 82 ? 1.31 -6.34 2.477 1 98 82 MET A C 1
ATOM 649 O O . MET A 1 82 ? 1.005 -5.328 3.111 1 98 82 MET A O 1
ATOM 653 N N . GLU A 1 83 ? 1.745 -7.414 3.023 1 97.69 83 GLU A N 1
ATOM 654 C CA . GLU A 1 83 ? 2.01 -7.414 4.461 1 97.69 83 GLU A CA 1
ATOM 655 C C . GLU A 1 83 ? 3.064 -6.375 4.828 1 97.69 83 GLU A C 1
ATOM 657 O O . GLU A 1 83 ? 2.945 -5.695 5.848 1 97.69 83 GLU A O 1
ATOM 662 N N . HIS A 1 84 ? 4.031 -6.246 3.941 1 97 84 HIS A N 1
ATOM 663 C CA . HIS A 1 84 ? 5.043 -5.219 4.168 1 97 84 HIS A CA 1
ATOM 664 C C . HIS A 1 84 ? 4.438 -3.822 4.055 1 97 84 HIS A C 1
ATOM 666 O O . HIS A 1 84 ? 4.762 -2.938 4.852 1 97 84 HIS A O 1
ATOM 672 N N . VAL A 1 85 ? 3.615 -3.664 3.094 1 97.75 85 VAL A N 1
ATOM 673 C CA . VAL A 1 85 ? 2.965 -2.373 2.891 1 97.75 85 VAL A CA 1
ATOM 674 C C . VAL A 1 85 ? 2.207 -1.974 4.156 1 97.75 85 VAL A C 1
ATOM 676 O O . VAL A 1 85 ? 2.414 -0.883 4.691 1 97.75 85 VAL A O 1
ATOM 679 N N . VAL A 1 86 ? 1.353 -2.84 4.684 1 97.62 86 VAL A N 1
ATOM 680 C CA . VAL A 1 86 ? 0.49 -2.473 5.805 1 97.62 86 VAL A CA 1
ATOM 681 C C . VAL A 1 86 ? 1.326 -2.324 7.074 1 97.62 86 VAL A C 1
ATOM 683 O O . VAL A 1 86 ? 0.989 -1.532 7.957 1 97.62 86 VAL A O 1
ATOM 686 N N . GLN A 1 87 ? 2.422 -3.008 7.145 1 96.88 87 GLN A N 1
ATOM 687 C CA . GLN A 1 87 ? 3.311 -2.879 8.297 1 96.88 87 GLN A CA 1
ATOM 688 C C . GLN A 1 87 ? 4.012 -1.523 8.297 1 96.88 87 GLN A C 1
ATOM 690 O O . GLN A 1 87 ? 4.375 -1.007 9.359 1 96.88 87 GLN A O 1
ATOM 695 N N . SER A 1 88 ? 4.23 -1.005 7.125 1 96.81 88 SER A N 1
ATOM 696 C CA . SER A 1 88 ? 4.93 0.269 6.988 1 96.81 88 SER A CA 1
ATOM 697 C C . SER A 1 88 ? 3.967 1.444 7.129 1 96.81 88 SER A C 1
ATOM 699 O O . SER A 1 88 ? 4.395 2.588 7.293 1 96.81 88 SER A O 1
ATOM 701 N N . ALA A 1 89 ? 2.705 1.188 7.133 1 96.69 89 ALA A N 1
ATOM 702 C CA . ALA A 1 89 ? 1.69 2.238 7.086 1 96.69 89 ALA A CA 1
ATOM 703 C C . ALA A 1 89 ? 1.33 2.719 8.484 1 96.69 89 ALA A C 1
ATOM 705 O O . ALA A 1 89 ? 0.684 1.997 9.25 1 96.69 89 ALA A O 1
ATOM 706 N N . THR A 1 90 ? 1.671 3.943 8.789 1 96.06 90 THR A N 1
ATOM 707 C CA . THR A 1 90 ? 1.311 4.523 10.078 1 96.06 90 THR A CA 1
ATOM 708 C C . THR A 1 90 ? 0.372 5.711 9.891 1 96.06 90 THR A C 1
ATOM 710 O O . THR A 1 90 ? 0.424 6.398 8.867 1 96.06 90 THR A O 1
ATOM 713 N N . VAL A 1 91 ? -0.52 5.895 10.844 1 93.75 91 VAL A N 1
ATOM 714 C CA . VAL A 1 91 ? -1.514 6.961 10.805 1 93.75 91 VAL A CA 1
ATOM 715 C C . VAL A 1 91 ? -1.523 7.707 12.141 1 93.75 91 VAL A C 1
ATOM 717 O O . VAL A 1 91 ? -1.152 7.145 13.172 1 93.75 91 VAL A O 1
ATOM 720 N N . PRO A 1 92 ? -1.844 9.016 11.977 1 86.81 92 PRO A N 1
ATOM 721 C CA . PRO A 1 92 ? -2.062 9.719 13.242 1 86.81 92 PRO A CA 1
ATOM 722 C C . PRO A 1 92 ? -3.283 9.203 14 1 86.81 92 PRO A C 1
ATOM 724 O O . PRO A 1 92 ? -4.23 8.703 13.391 1 86.81 92 PRO A O 1
ATOM 727 N N . ARG A 1 93 ? -3.223 9.289 15.219 1 79.75 93 ARG A N 1
ATOM 728 C CA . ARG A 1 93 ? -4.383 8.906 16.016 1 79.75 93 ARG A CA 1
ATOM 729 C C . ARG A 1 93 ? -5.5 9.93 15.875 1 79.75 93 ARG A C 1
ATOM 731 O O . ARG A 1 93 ? -5.242 11.102 15.594 1 79.75 93 ARG A O 1
ATOM 738 N N . SER A 1 94 ? -6.789 9.461 15.922 1 72 94 SER A N 1
ATOM 739 C CA . SER A 1 94 ? -7.945 10.344 15.883 1 72 94 SER A CA 1
ATOM 740 C C . SER A 1 94 ? -7.832 11.445 16.938 1 72 94 SER A C 1
ATOM 742 O O . SER A 1 94 ? -8.266 12.578 16.703 1 72 94 SER A O 1
ATOM 744 N N . ASN A 1 95 ? -7.234 11.117 18 1 62.88 95 ASN A N 1
ATOM 745 C CA . ASN A 1 95 ? -7.109 12.062 19.094 1 62.88 95 ASN A CA 1
ATOM 746 C C . ASN A 1 95 ? -5.898 12.977 18.922 1 62.88 95 ASN A C 1
ATOM 748 O O . ASN A 1 95 ? -5.477 13.641 19.875 1 62.88 95 ASN A O 1
ATOM 752 N N . ALA A 1 96 ? -5.324 12.844 17.828 1 65.44 96 ALA A N 1
ATOM 753 C CA . ALA A 1 96 ? -4.168 13.703 17.578 1 65.44 96 ALA A CA 1
ATOM 754 C C . ALA A 1 96 ? -4.512 15.164 17.828 1 65.44 96 ALA A C 1
ATOM 756 O O . ALA A 1 96 ? -3.68 15.93 18.328 1 65.44 96 ALA A O 1
ATOM 757 N N . LYS A 1 97 ? -5.723 15.398 17.578 1 69.88 97 LYS A N 1
ATOM 758 C CA . LYS A 1 97 ? -6.16 16.766 17.812 1 69.88 97 LYS A CA 1
ATOM 759 C C . LYS A 1 97 ? -6.09 17.109 19.297 1 69.88 97 LYS A C 1
ATOM 761 O O . LYS A 1 97 ? -5.98 18.281 19.672 1 69.88 97 LYS A O 1
ATOM 766 N N . TYR A 1 98 ? -6.07 16.141 20.078 1 70.19 98 TYR A N 1
ATOM 767 C CA . TYR A 1 98 ? -6.07 16.375 21.516 1 70.19 98 TYR A CA 1
ATOM 768 C C . TYR A 1 98 ? -4.668 16.25 22.094 1 70.19 98 TYR A C 1
ATOM 770 O O . TYR A 1 98 ? -4.48 16.297 23.312 1 70.19 98 TYR A O 1
ATOM 778 N N . GLY A 1 99 ? -3.65 15.984 21.188 1 69.5 99 GLY A N 1
ATOM 779 C CA . GLY A 1 99 ? -2.283 16.047 21.672 1 69.5 99 GLY A CA 1
ATOM 780 C C . GLY A 1 99 ? -1.537 14.734 21.531 1 69.5 99 GLY A C 1
ATOM 781 O O . GLY A 1 99 ? -0.385 14.617 21.953 1 69.5 99 GLY A O 1
ATOM 782 N N . CYS A 1 100 ? -2.16 13.734 21.141 1 74.94 100 CYS A N 1
ATOM 783 C CA . CYS A 1 100 ? -1.417 12.5 20.906 1 74.94 100 CYS A CA 1
ATOM 784 C C . CYS A 1 100 ? -0.579 12.594 19.641 1 74.94 100 CYS A C 1
ATOM 786 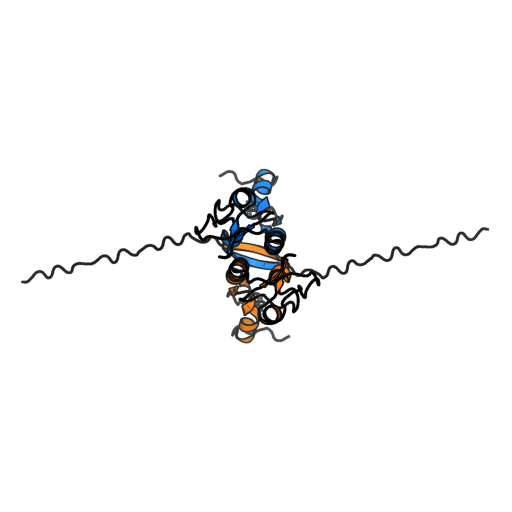O O . CYS A 1 100 ? -1.115 12.812 18.562 1 74.94 100 CYS A O 1
ATOM 788 N N . ALA A 1 101 ? 0.686 12.555 19.766 1 77.12 101 ALA A N 1
ATOM 789 C CA . ALA A 1 101 ? 1.601 12.711 18.641 1 77.12 101 ALA A CA 1
ATOM 790 C C . ALA A 1 101 ? 2.086 11.359 18.141 1 77.12 101 ALA A C 1
ATOM 792 O O . ALA A 1 101 ? 2.893 11.297 17.203 1 77.12 101 ALA A O 1
ATOM 793 N N . VAL A 1 102 ? 1.413 10.344 18.734 1 83.75 102 VAL A N 1
ATOM 794 C CA . VAL A 1 102 ? 1.935 9.023 18.391 1 83.75 102 VAL A CA 1
ATOM 795 C C . VAL A 1 102 ? 1.351 8.578 17.047 1 83.75 102 VAL A C 1
ATOM 797 O O . VAL A 1 102 ? 0.158 8.758 16.797 1 83.75 102 VAL A O 1
ATOM 800 N N . LYS A 1 103 ? 2.178 8.234 16.156 1 90 103 LYS A N 1
ATOM 801 C CA . LYS A 1 103 ? 1.739 7.523 14.961 1 90 103 LYS A CA 1
ATOM 802 C C . LYS A 1 103 ? 1.701 6.02 15.195 1 90 103 LYS A C 1
ATOM 804 O O . LYS A 1 103 ? 2.615 5.457 15.805 1 90 103 LYS A O 1
ATOM 809 N N . VAL A 1 104 ? 0.661 5.465 14.805 1 93.19 104 VAL A N 1
ATOM 810 C CA . VAL A 1 104 ? 0.472 4.035 15.039 1 93.19 104 VAL A CA 1
ATOM 811 C C . VAL A 1 104 ? 0.273 3.32 13.703 1 93.19 104 VAL A C 1
ATOM 813 O O . VAL A 1 104 ? -0.193 3.922 12.734 1 93.19 104 VAL A O 1
ATOM 816 N N . ILE A 1 105 ? 0.682 2.059 13.734 1 95.81 105 ILE A N 1
ATOM 817 C CA . ILE A 1 105 ? 0.383 1.24 12.562 1 95.81 105 ILE A CA 1
ATOM 818 C C . ILE A 1 105 ? -1.125 1.211 12.328 1 95.81 105 ILE A C 1
ATOM 820 O O . ILE A 1 105 ? -1.905 1.054 13.266 1 95.81 105 ILE A O 1
ATOM 824 N N . TYR A 1 106 ? -1.517 1.343 11.086 1 95.06 106 TYR A N 1
ATOM 825 C CA . TYR A 1 106 ? -2.918 1.544 10.734 1 95.06 106 TYR A CA 1
ATOM 826 C C . TYR A 1 106 ? -3.791 0.44 11.32 1 95.06 106 TYR A C 1
ATOM 828 O O . TYR A 1 106 ? -4.848 0.714 11.891 1 95.06 106 TYR A O 1
ATOM 836 N N . TYR A 1 107 ? -3.377 -0.812 11.242 1 95.56 107 TYR A N 1
ATOM 837 C CA . TYR A 1 107 ? -4.242 -1.894 11.703 1 95.56 107 TYR A CA 1
ATOM 838 C C . TYR A 1 107 ? -4.199 -2.018 13.219 1 95.56 107 TYR A C 1
ATOM 840 O O . TYR A 1 107 ? -4.914 -2.84 13.797 1 95.56 107 TYR A O 1
ATOM 848 N N . HIS A 1 108 ? -3.496 -1.197 13.875 1 93.88 108 HIS A N 1
ATOM 849 C CA . HIS A 1 108 ? -3.496 -1.151 15.328 1 93.88 108 HIS A CA 1
ATOM 850 C C . HIS A 1 108 ? -4.195 0.103 15.844 1 93.88 108 HIS A C 1
ATOM 852 O O . HIS A 1 108 ? -4.164 0.392 17.047 1 93.88 108 HIS A O 1
ATOM 858 N N . LYS A 1 109 ? -4.695 0.902 15.047 1 90.44 109 LYS A N 1
ATOM 859 C CA . LYS A 1 109 ? -5.262 2.201 15.398 1 90.44 109 LYS A CA 1
ATOM 860 C C . LYS A 1 109 ? -6.332 2.064 16.469 1 90.44 109 LYS A C 1
ATOM 862 O O . LYS A 1 109 ? -6.34 2.818 17.453 1 90.44 109 LYS A O 1
ATOM 867 N N . GLU A 1 110 ? -7.266 1.144 16.328 1 88.44 110 GLU A N 1
ATOM 868 C CA . GLU A 1 110 ? -8.359 0.964 17.266 1 88.44 110 GLU A CA 1
ATOM 869 C C . GLU A 1 110 ? -7.836 0.524 18.641 1 88.44 110 GLU A C 1
ATOM 871 O O . GLU A 1 110 ? -8.328 0.98 19.672 1 88.44 110 GLU A O 1
ATOM 876 N N . GLU A 1 111 ? -6.934 -0.346 18.594 1 89.06 111 GLU A N 1
ATOM 877 C CA . GLU A 1 111 ? -6.332 -0.801 19.844 1 89.06 111 GLU A CA 1
ATOM 878 C C . GLU A 1 111 ? -5.672 0.355 20.594 1 89.06 111 GLU A C 1
ATOM 880 O O . GLU A 1 111 ? -5.812 0.47 21.812 1 89.06 111 GLU A O 1
ATOM 885 N N . HIS A 1 112 ? -4.973 1.148 19.875 1 85.94 112 HIS A N 1
ATOM 886 C CA . HIS A 1 112 ? -4.336 2.311 20.484 1 85.94 112 HIS A CA 1
ATOM 887 C C . HIS A 1 112 ? -5.375 3.258 21.078 1 85.94 112 HIS A C 1
ATOM 889 O O . HIS A 1 112 ? -5.184 3.787 22.172 1 85.94 112 HIS A O 1
ATOM 895 N N . GLU A 1 113 ? -6.438 3.523 20.344 1 83.44 113 GLU A N 1
ATOM 896 C CA . GLU A 1 113 ? -7.48 4.438 20.812 1 83.44 113 GLU A CA 1
ATOM 897 C C . GLU A 1 113 ? -8.07 3.977 22.141 1 83.44 113 GLU A C 1
ATOM 899 O O . GLU A 1 113 ? -8.383 4.801 23 1 83.44 113 GLU A O 1
ATOM 904 N N . LYS A 1 114 ? -8.211 2.758 22.266 1 85 114 LYS A N 1
ATOM 905 C CA . LYS A 1 114 ? -8.766 2.197 23.484 1 85 114 LYS A CA 1
ATOM 906 C C . LYS A 1 114 ? -7.77 2.322 24.641 1 85 114 LYS A C 1
ATOM 908 O O . LYS A 1 114 ? -8.172 2.457 25.797 1 85 114 LYS A O 1
ATOM 913 N N . ALA A 1 115 ? -6.539 2.316 24.312 1 83.81 115 ALA A N 1
ATOM 914 C CA . ALA A 1 115 ? -5.488 2.271 25.328 1 83.81 115 ALA A CA 1
ATOM 915 C C . ALA A 1 115 ? -4.879 3.654 25.547 1 83.81 115 ALA A C 1
ATOM 917 O O . ALA A 1 115 ? -4.113 3.857 26.484 1 83.81 115 ALA A O 1
ATOM 918 N N . CYS A 1 116 ? -5.16 4.621 24.688 1 79.56 116 CYS A N 1
ATOM 919 C CA . CYS A 1 116 ? -4.5 5.922 24.719 1 79.56 116 CYS A CA 1
ATOM 920 C C . CYS A 1 116 ? -4.844 6.688 25.984 1 79.56 116 CYS A C 1
ATOM 922 O O . CYS A 1 116 ? -6.016 6.875 26.312 1 79.56 116 CYS A O 1
ATOM 924 N N . PRO A 1 117 ? -3.865 7.059 26.703 1 75.94 117 PRO A N 1
ATOM 925 C CA . PRO A 1 117 ? -4.074 7.75 27.984 1 75.94 117 PRO A CA 1
ATOM 926 C C . PRO A 1 117 ? -4.523 9.195 27.797 1 75.94 117 PRO A C 1
ATOM 928 O O . PRO A 1 117 ? -4.953 9.844 28.766 1 75.94 117 PRO A O 1
ATOM 931 N N . ILE A 1 118 ? -4.23 9.703 26.609 1 73.56 118 ILE A N 1
ATOM 932 C CA . ILE A 1 118 ? -4.625 11.094 26.391 1 73.56 118 ILE A CA 1
ATOM 933 C C . ILE A 1 118 ? -6.148 11.195 26.359 1 73.56 118 ILE A C 1
ATOM 935 O O . ILE A 1 118 ? -6.82 10.414 25.688 1 73.56 118 ILE A O 1
ATOM 939 N N . PRO A 1 119 ? -6.773 11.969 27.203 1 60.62 119 PRO A N 1
ATOM 940 C CA . PRO A 1 119 ? -8.219 12.102 27.422 1 60.62 119 PRO A CA 1
ATOM 941 C C . PRO A 1 119 ? -8.977 12.43 26.141 1 60.62 119 PRO A C 1
ATOM 943 O O . PRO A 1 119 ? -8.445 13.117 25.266 1 60.62 119 PRO A O 1
ATOM 946 N N . HIS A 1 120 ? -9.758 11.43 25.484 1 58.09 120 HIS A N 1
ATOM 947 C CA . HIS A 1 120 ? -10.727 11.641 24.422 1 58.09 120 HIS A CA 1
ATOM 948 C C . HIS A 1 120 ? -11.781 12.664 24.828 1 58.09 120 HIS A C 1
ATOM 950 O O . HIS A 1 120 ? -12.227 12.672 25.984 1 58.09 120 HIS A O 1
ATOM 956 N N . ALA A 1 121 ? -11.82 13.898 24.375 1 49.09 121 ALA A N 1
ATOM 957 C CA . ALA A 1 121 ? -13.039 14.609 24.734 1 49.09 121 ALA A CA 1
ATOM 958 C C . ALA A 1 121 ? -14.273 13.727 24.562 1 49.09 121 ALA A C 1
ATOM 960 O O . ALA A 1 121 ? -14.391 13 23.578 1 49.09 121 ALA A O 1
ATOM 961 N N . SER A 1 122 ? -14.75 13.062 25.625 1 44.56 122 SER A N 1
ATOM 962 C CA . SER A 1 122 ? -16.094 12.492 25.625 1 44.56 122 SER A CA 1
ATOM 963 C C . SER A 1 122 ? -17.016 13.266 24.703 1 44.56 122 SER A C 1
ATOM 965 O O . SER A 1 122 ? -17.016 14.5 24.703 1 44.56 122 SER A O 1
ATOM 967 N N . ALA A 1 123 ? -17.453 12.766 23.531 1 37.81 123 ALA A N 1
ATOM 968 C CA . ALA A 1 123 ? -18.719 13.344 23.109 1 37.81 123 ALA A CA 1
ATOM 969 C C . ALA A 1 123 ? -19.734 13.289 24.25 1 37.81 123 ALA A C 1
ATOM 971 O O . ALA A 1 123 ? -19.797 12.32 25 1 37.81 123 ALA A O 1
ATOM 972 N N . MET B 1 1 ? -55.219 26.062 -27.516 1 28.31 1 MET B N 1
ATOM 973 C CA . MET B 1 1 ? -54.406 26.359 -26.328 1 28.31 1 MET B CA 1
ATOM 974 C C . MET B 1 1 ? -53.875 25.078 -25.703 1 28.31 1 MET B C 1
ATOM 976 O O . MET B 1 1 ? -54.594 24.406 -24.953 1 28.31 1 MET B O 1
ATOM 980 N N . ASP B 1 2 ? -53.219 24.203 -26.562 1 31.69 2 ASP B N 1
ATOM 981 C CA . ASP B 1 2 ? -52.594 22.891 -26.375 1 31.69 2 ASP B CA 1
ATOM 982 C C . ASP B 1 2 ? -51.5 22.953 -25.297 1 31.69 2 ASP B C 1
ATOM 984 O O . ASP B 1 2 ? -50.594 23.766 -25.375 1 31.69 2 ASP B O 1
ATOM 988 N N . SER B 1 3 ? -52 22.75 -24.016 1 31.17 3 SER B N 1
ATOM 989 C CA . SER B 1 3 ? -51.281 22.594 -22.766 1 31.17 3 SER B CA 1
ATOM 990 C C . SER B 1 3 ? -50.188 21.531 -22.875 1 31.17 3 SER B C 1
ATOM 992 O O . SER B 1 3 ? -50.469 20.359 -23.125 1 31.17 3 SER B O 1
ATOM 994 N N . SER B 1 4 ? -49.094 21.875 -23.547 1 30.59 4 SER B N 1
ATOM 995 C CA . SER B 1 4 ? -47.844 21.141 -23.672 1 30.59 4 SER B CA 1
ATOM 996 C C . SER B 1 4 ? -47.312 20.734 -22.312 1 30.59 4 SER B C 1
ATOM 998 O O . SER B 1 4 ? -47.031 21.578 -21.469 1 30.59 4 SER B O 1
ATOM 1000 N N . TYR B 1 5 ? -47.906 19.656 -21.734 1 31.58 5 TYR B N 1
ATOM 1001 C CA . TYR B 1 5 ? -47.406 18.969 -20.562 1 31.58 5 TYR B CA 1
ATOM 1002 C C . TYR B 1 5 ? -45.906 18.719 -20.688 1 31.58 5 TYR B C 1
ATOM 1004 O O . TYR B 1 5 ? -45.469 18 -21.578 1 31.58 5 TYR B O 1
ATOM 1012 N N . SER B 1 6 ? -45.062 19.703 -20.531 1 28.44 6 SER B N 1
ATOM 1013 C CA . SER B 1 6 ? -43.625 19.594 -20.406 1 28.44 6 SER B CA 1
ATOM 1014 C C . SER B 1 6 ? -43.25 18.594 -19.328 1 28.44 6 SER B C 1
ATOM 1016 O O . SER B 1 6 ? -43.656 18.719 -18.172 1 28.44 6 SER B O 1
ATOM 1018 N N . SER B 1 7 ? -43.375 17.297 -19.672 1 27.92 7 SER B N 1
ATOM 1019 C CA . SER B 1 7 ? -42.875 16.203 -18.844 1 27.92 7 SER B CA 1
ATOM 1020 C C . SER B 1 7 ? -41.469 16.484 -18.312 1 27.92 7 SER B C 1
ATOM 1022 O O . SER B 1 7 ? -40.5 16.531 -19.094 1 27.92 7 SER B O 1
ATOM 1024 N N . LYS B 1 8 ? -41.312 17.375 -17.328 1 30.92 8 LYS B N 1
ATOM 1025 C CA . LYS B 1 8 ? -40.094 17.516 -16.5 1 30.92 8 LYS B CA 1
ATOM 1026 C C . LYS B 1 8 ? -39.562 16.156 -16.078 1 30.92 8 LYS B C 1
ATOM 1028 O O . LYS B 1 8 ? -40.219 15.453 -15.305 1 30.92 8 LYS B O 1
ATOM 1033 N N . ARG B 1 9 ? -39.156 15.32 -17.047 1 28.2 9 ARG B N 1
ATOM 1034 C CA . ARG B 1 9 ? -38.344 14.195 -16.609 1 28.2 9 ARG B CA 1
ATOM 1035 C C . ARG B 1 9 ? -37.281 14.648 -15.602 1 28.2 9 ARG B C 1
ATOM 1037 O O . ARG B 1 9 ? -36.344 15.391 -15.953 1 28.2 9 ARG B O 1
ATOM 1044 N N . ARG B 1 10 ? -37.688 14.875 -14.281 1 25.38 10 ARG B N 1
ATOM 1045 C CA . ARG B 1 10 ? -36.75 14.945 -13.172 1 25.38 10 ARG B CA 1
ATOM 1046 C C . ARG B 1 10 ? -35.625 13.945 -13.359 1 25.38 10 ARG B C 1
ATOM 1048 O O . ARG B 1 10 ? -35.844 12.742 -13.391 1 25.38 10 ARG B O 1
ATOM 1055 N N . VAL B 1 11 ? -34.719 14.172 -14.375 1 27.73 11 VAL B N 1
ATOM 1056 C CA . VAL B 1 11 ? -33.438 13.477 -14.273 1 27.73 11 VAL B CA 1
ATOM 1057 C C . VAL B 1 11 ? -33.094 13.289 -12.805 1 27.73 11 VAL B C 1
ATOM 1059 O O . VAL B 1 11 ? -32.969 14.258 -12.055 1 27.73 11 VAL B O 1
ATOM 1062 N N . GLU B 1 12 ? -33.812 12.445 -12.07 1 25.09 12 GLU B N 1
ATOM 1063 C CA . GLU B 1 12 ? -33.312 11.938 -10.797 1 25.09 12 GLU B CA 1
ATOM 1064 C C . GLU B 1 12 ? -31.781 11.867 -10.797 1 25.09 12 GLU B C 1
ATOM 1066 O O . GLU B 1 12 ? -31.172 11.336 -11.734 1 25.09 12 GLU B O 1
ATOM 1071 N N . SER B 1 13 ? -31.125 12.961 -10.477 1 26.73 13 SER B N 1
ATOM 1072 C CA . SER B 1 13 ? -29.719 12.961 -10.094 1 26.73 13 SER B CA 1
ATOM 1073 C C . SER B 1 13 ? -29.312 11.641 -9.445 1 26.73 13 SER B C 1
ATOM 1075 O O . SER B 1 13 ? -29.906 11.227 -8.445 1 26.73 13 SER B O 1
ATOM 1077 N N . GLN B 1 14 ? -29.219 10.555 -10.141 1 25.92 14 GLN B N 1
ATOM 1078 C CA . GLN B 1 14 ? -28.469 9.43 -9.57 1 25.92 14 GLN B CA 1
ATOM 1079 C C . GLN B 1 14 ? -27.438 9.914 -8.57 1 25.92 14 GLN B C 1
ATOM 1081 O O . GLN B 1 14 ? -26.484 10.617 -8.93 1 25.92 14 GLN B O 1
ATOM 1086 N N . GLN B 1 15 ? -27.797 10.477 -7.473 1 25.58 15 GLN B N 1
ATOM 1087 C CA . GLN B 1 15 ? -26.859 10.617 -6.363 1 25.58 15 GLN B CA 1
ATOM 1088 C C . GLN B 1 15 ? -25.875 9.453 -6.32 1 25.58 15 GLN B C 1
ATOM 1090 O O . GLN B 1 15 ? -26.266 8.305 -6.121 1 25.58 15 GLN B O 1
ATOM 1095 N N . GLU B 1 16 ? -25.109 9.164 -7.336 1 29.31 16 GLU B N 1
ATOM 1096 C CA . GLU B 1 16 ? -23.938 8.336 -7.078 1 29.31 16 GLU B CA 1
ATOM 1097 C C . GLU B 1 16 ? -23.547 8.383 -5.605 1 29.31 16 GLU B C 1
ATOM 1099 O O . GLU B 1 16 ? -23.203 9.445 -5.086 1 29.31 16 GLU B O 1
ATOM 1104 N N . GLU B 1 17 ? -24.297 7.965 -4.68 1 30.98 17 GLU B N 1
ATOM 1105 C CA . GLU B 1 17 ? -23.766 7.672 -3.355 1 30.98 17 GLU B CA 1
ATOM 1106 C C . GLU B 1 17 ? -22.25 7.484 -3.4 1 30.98 17 GLU B C 1
ATOM 1108 O O . GLU B 1 17 ? -21.766 6.523 -3.994 1 30.98 17 GLU B O 1
ATOM 1113 N N . GLU B 1 18 ? -21.5 8.453 -3.766 1 35.25 18 GLU B N 1
ATOM 1114 C CA . GLU B 1 18 ? -20.078 8.5 -3.418 1 35.25 18 GLU B CA 1
ATOM 1115 C C . GLU B 1 18 ? -19.797 7.695 -2.152 1 35.25 18 GLU B C 1
ATOM 1117 O O . GLU B 1 18 ? -20.219 8.078 -1.06 1 35.25 18 GLU B O 1
ATOM 1122 N N . HIS B 1 19 ? -20.078 6.48 -2.012 1 38.91 19 HIS B N 1
ATOM 1123 C CA . HIS B 1 19 ? -19.344 5.895 -0.894 1 38.91 19 HIS B CA 1
ATOM 1124 C C . HIS B 1 19 ? -18.156 6.762 -0.499 1 38.91 19 HIS B C 1
ATOM 1126 O O . HIS B 1 19 ? -17.203 6.914 -1.275 1 38.91 19 HIS B O 1
ATOM 1132 N N . SER B 1 20 ? -18.328 7.961 -0.115 1 46.56 20 SER B N 1
ATOM 1133 C CA . SER B 1 20 ? -17.375 8.945 0.404 1 46.56 20 SER B CA 1
ATOM 1134 C C . SER B 1 20 ? -16.047 8.289 0.772 1 46.56 20 SER B C 1
ATOM 1136 O O . SER B 1 20 ? -15.977 7.531 1.739 1 46.56 20 SER B O 1
ATOM 1138 N N . THR B 1 21 ? -15.312 7.648 -0.178 1 60.09 21 THR B N 1
ATOM 1139 C CA . THR B 1 21 ? -13.977 7.078 -0.011 1 60.09 21 THR B CA 1
ATOM 1140 C C . THR B 1 21 ? -13.125 7.953 0.905 1 60.09 21 THR B C 1
ATOM 1142 O O . THR B 1 21 ? -12.797 9.086 0.556 1 60.09 21 THR B O 1
ATOM 1145 N N . LYS B 1 22 ? -13.445 7.867 2.24 1 79.12 22 LYS B N 1
ATOM 1146 C CA . LYS B 1 22 ? -12.617 8.531 3.244 1 79.12 22 LYS B CA 1
ATOM 1147 C C . LYS B 1 22 ? -11.133 8.391 2.914 1 79.12 22 LYS B C 1
ATOM 1149 O O . LYS B 1 22 ? -10.672 7.293 2.592 1 79.12 22 LYS B O 1
ATOM 1154 N N . ARG B 1 23 ? -10.555 9.539 2.758 1 88.5 23 ARG B N 1
ATOM 1155 C CA . ARG B 1 23 ? -9.109 9.555 2.523 1 88.5 23 ARG B CA 1
ATOM 1156 C C . ARG B 1 23 ? -8.344 9.562 3.84 1 88.5 23 ARG B C 1
ATOM 1158 O O . ARG B 1 23 ? -8.812 10.125 4.836 1 88.5 23 ARG B O 1
ATOM 1165 N N . LEU B 1 24 ? -7.312 8.844 3.803 1 91.31 24 LEU B N 1
ATOM 1166 C CA . LEU B 1 24 ? -6.441 8.68 4.961 1 91.31 24 LEU B CA 1
ATOM 1167 C C . LEU B 1 24 ? -5.027 9.156 4.648 1 91.31 24 LEU B C 1
ATOM 1169 O O . LEU B 1 24 ? -4.492 8.859 3.576 1 91.31 24 LEU B O 1
ATOM 1173 N N . ASN B 1 25 ? -4.539 10.008 5.566 1 92.25 25 ASN B N 1
ATOM 1174 C CA . ASN B 1 25 ? -3.115 10.32 5.484 1 92.25 25 ASN B CA 1
ATOM 1175 C C . ASN B 1 25 ? -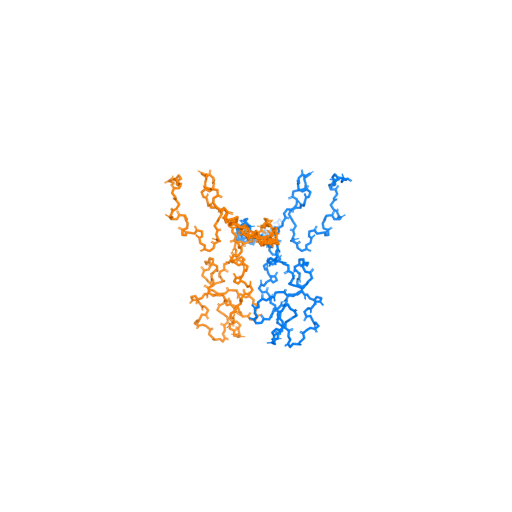2.262 9.242 6.137 1 92.25 25 ASN B C 1
ATOM 1177 O O . ASN B 1 25 ? -2.387 8.984 7.336 1 92.25 25 ASN B O 1
ATOM 1181 N N . VAL B 1 26 ? -1.438 8.703 5.336 1 95.5 26 VAL B N 1
ATOM 1182 C CA . VAL B 1 26 ? -0.618 7.582 5.77 1 95.5 26 VAL B CA 1
ATOM 1183 C C . VAL B 1 26 ? 0.86 7.941 5.645 1 95.5 26 VAL B C 1
ATOM 1185 O O . VAL B 1 26 ? 1.274 8.555 4.66 1 95.5 26 VAL B O 1
ATOM 1188 N N . THR B 1 27 ? 1.59 7.691 6.695 1 95.44 27 THR B N 1
ATOM 1189 C CA . THR B 1 27 ? 3.043 7.781 6.629 1 95.44 27 THR B CA 1
ATOM 1190 C C . THR B 1 27 ? 3.662 6.402 6.414 1 95.44 27 THR B C 1
ATOM 1192 O O . THR B 1 27 ? 3.375 5.465 7.164 1 95.44 27 THR B O 1
ATOM 1195 N N . MET B 1 28 ? 4.516 6.289 5.383 1 96.12 28 MET B N 1
ATOM 1196 C CA . MET B 1 28 ? 5.16 5.008 5.109 1 96.12 28 MET B CA 1
ATOM 1197 C C . MET B 1 28 ? 6.562 5.211 4.551 1 96.12 28 MET B C 1
ATOM 1199 O O . MET B 1 28 ? 6.93 6.328 4.18 1 96.12 28 MET B O 1
ATOM 1203 N N . GLY B 1 29 ? 7.375 4.121 4.566 1 94.56 29 GLY B N 1
ATOM 1204 C CA . GLY B 1 29 ? 8.68 4.184 3.928 1 94.56 29 GLY B CA 1
ATOM 1205 C C . GLY B 1 29 ? 8.602 4.371 2.424 1 94.56 29 GLY B C 1
ATOM 1206 O O . GLY B 1 29 ? 7.754 3.768 1.763 1 94.56 29 GLY B O 1
ATOM 1207 N N . MET B 1 30 ? 9.414 5.242 1.884 1 89.81 30 MET B N 1
ATOM 1208 C CA . MET B 1 30 ? 9.422 5.512 0.449 1 89.81 30 MET B CA 1
ATOM 1209 C C . MET B 1 30 ? 9.609 4.227 -0.347 1 89.81 30 MET B C 1
ATOM 1211 O O . MET B 1 30 ? 9.023 4.059 -1.418 1 89.81 30 MET B O 1
ATOM 1215 N N . GLU B 1 31 ? 10.312 3.32 0.176 1 95.31 31 GLU B N 1
ATOM 1216 C CA . GLU B 1 31 ? 10.656 2.082 -0.518 1 95.31 31 GLU B CA 1
ATOM 1217 C C . GLU B 1 31 ? 9.43 1.186 -0.683 1 95.31 31 GLU B C 1
ATOM 1219 O O . GLU B 1 31 ? 9.422 0.287 -1.526 1 95.31 31 GLU B O 1
ATOM 1224 N N . THR B 1 32 ? 8.406 1.436 0.096 1 96.94 32 THR B N 1
ATOM 1225 C CA . THR B 1 32 ? 7.207 0.603 0.084 1 96.94 32 THR B CA 1
ATOM 1226 C C . THR B 1 32 ? 6.504 0.688 -1.267 1 96.94 32 THR B C 1
ATOM 1228 O O . THR B 1 32 ? 5.867 -0.274 -1.703 1 96.94 32 THR B O 1
ATOM 1231 N N . LEU B 1 33 ? 6.703 1.787 -1.941 1 97.25 33 LEU B N 1
ATOM 1232 C CA . LEU B 1 33 ? 5.996 2.016 -3.195 1 97.25 33 LEU B CA 1
ATOM 1233 C C . LEU B 1 33 ? 6.965 2.041 -4.371 1 97.25 33 LEU B C 1
ATOM 1235 O O . 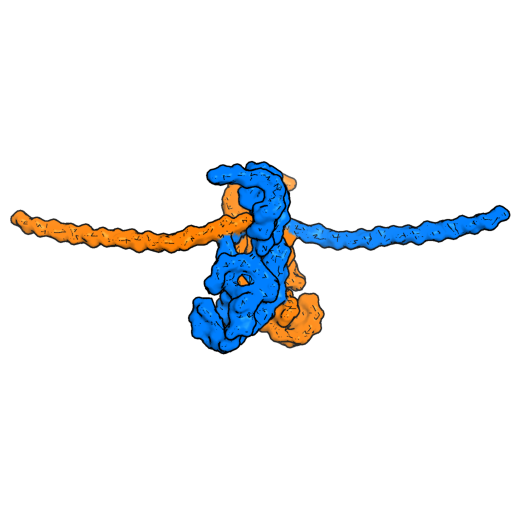LEU B 1 33 ? 6.609 2.494 -5.465 1 97.25 33 LEU B O 1
ATOM 1239 N N . ASP B 1 34 ? 8.18 1.601 -4.121 1 97.25 34 ASP B N 1
ATOM 1240 C CA . ASP B 1 34 ? 9.211 1.611 -5.16 1 97.25 34 ASP B CA 1
ATOM 1241 C C . ASP B 1 34 ? 9.531 0.193 -5.625 1 97.25 34 ASP B C 1
ATOM 1243 O O . ASP B 1 34 ? 9.344 -0.77 -4.879 1 97.25 34 ASP B O 1
ATOM 1247 N N . CYS B 1 35 ? 9.977 0.113 -6.805 1 97.06 35 CYS B N 1
ATOM 1248 C CA . CYS B 1 35 ? 10.508 -1.137 -7.336 1 97.06 35 CYS B CA 1
ATOM 1249 C C . CYS B 1 35 ? 11.742 -1.578 -6.559 1 97.06 35 CYS B C 1
ATOM 1251 O O . CYS B 1 35 ? 12.625 -0.769 -6.277 1 97.06 35 CYS B O 1
ATOM 1253 N N . SER B 1 36 ? 11.836 -2.818 -6.344 1 95.81 36 SER B N 1
ATOM 1254 C CA . SER B 1 36 ? 12.922 -3.359 -5.527 1 95.81 36 SER B CA 1
ATOM 1255 C C . SER B 1 36 ? 14.219 -3.451 -6.32 1 95.81 36 SER B C 1
ATOM 1257 O O . SER B 1 36 ? 15.281 -3.705 -5.75 1 95.81 36 SER B O 1
ATOM 1259 N N . ILE B 1 37 ? 14.164 -3.168 -7.59 1 94 37 ILE B N 1
ATOM 1260 C CA . ILE B 1 37 ? 15.336 -3.314 -8.445 1 94 37 ILE B CA 1
ATOM 1261 C C . ILE B 1 37 ? 15.883 -1.937 -8.812 1 94 37 ILE B C 1
ATOM 1263 O O . ILE B 1 37 ? 17.062 -1.64 -8.57 1 94 37 ILE B O 1
ATOM 1267 N N . CYS B 1 38 ? 15.039 -1.081 -9.328 1 93.44 38 CYS B N 1
ATOM 1268 C CA . CYS B 1 38 ? 15.531 0.188 -9.859 1 93.44 38 CYS B CA 1
ATOM 1269 C C . CYS B 1 38 ? 15.258 1.325 -8.883 1 93.44 38 CYS B C 1
ATOM 1271 O O . CYS B 1 38 ? 15.75 2.439 -9.07 1 93.44 38 CYS B O 1
ATOM 1273 N N . PHE B 1 39 ? 14.359 1.161 -7.898 1 94.56 39 PHE B N 1
ATOM 1274 C CA . PHE B 1 39 ? 14.047 2.098 -6.824 1 94.56 39 PHE B CA 1
ATOM 1275 C C . PHE B 1 39 ? 13.227 3.27 -7.348 1 94.56 39 PHE B C 1
ATOM 1277 O O . PHE B 1 39 ? 13.094 4.293 -6.672 1 94.56 39 PHE B O 1
ATOM 1284 N N . ASN B 1 40 ? 12.695 3.119 -8.547 1 94.88 40 ASN B N 1
ATOM 1285 C CA . ASN B 1 40 ? 11.711 4.086 -9.023 1 94.88 40 ASN B CA 1
ATOM 1286 C C . ASN B 1 40 ? 10.312 3.76 -8.523 1 94.88 40 ASN B C 1
ATOM 1288 O O . ASN B 1 40 ? 10.008 2.605 -8.219 1 94.88 40 ASN B O 1
ATOM 1292 N N . PRO B 1 41 ? 9.484 4.777 -8.477 1 96.44 41 PRO B N 1
ATOM 1293 C CA . PRO B 1 41 ? 8.109 4.5 -8.078 1 96.44 41 PRO B CA 1
ATOM 1294 C C . PRO B 1 41 ? 7.426 3.463 -8.961 1 96.44 41 PRO B C 1
ATOM 1296 O O . PRO B 1 41 ? 7.582 3.498 -10.188 1 96.44 41 PRO B O 1
ATOM 1299 N N . LEU B 1 42 ? 6.695 2.551 -8.344 1 97.44 42 LEU B N 1
ATOM 1300 C CA . LEU B 1 42 ? 5.973 1.504 -9.062 1 97.44 42 LEU B CA 1
ATOM 1301 C C . LEU B 1 42 ? 4.82 2.092 -9.867 1 97.44 42 LEU B C 1
ATOM 1303 O O . LEU B 1 42 ? 4.07 2.93 -9.359 1 97.44 42 LEU B O 1
ATOM 1307 N N . GLU B 1 43 ? 4.758 1.724 -11.023 1 96.38 43 GLU B N 1
ATOM 1308 C CA . GLU B 1 43 ? 3.623 2.023 -11.891 1 96.38 43 GLU B CA 1
ATOM 1309 C C . GLU B 1 43 ? 3.133 0.77 -12.609 1 96.38 43 GLU B C 1
ATOM 1311 O O . GLU B 1 43 ? 3.918 -0.139 -12.891 1 96.38 43 GLU B O 1
ATOM 1316 N N . HIS B 1 44 ? 1.845 0.659 -12.859 1 94.81 44 HIS B N 1
ATOM 1317 C CA . HIS B 1 44 ? 1.307 -0.52 -13.531 1 94.81 44 HIS B CA 1
ATOM 1318 C C . HIS B 1 44 ? 1.972 -0.735 -14.883 1 94.81 44 HIS B C 1
ATOM 1320 O O . HIS B 1 44 ? 2.311 0.229 -15.578 1 94.81 44 HIS B O 1
ATOM 1326 N N . PRO B 1 45 ? 2.186 -2.016 -15.219 1 96.75 45 PRO B N 1
ATOM 1327 C CA . PRO B 1 45 ? 1.905 -3.24 -14.469 1 96.75 45 PRO B CA 1
ATOM 1328 C C . PRO B 1 45 ? 2.971 -3.541 -13.414 1 96.75 45 PRO B C 1
ATOM 1330 O O . PRO B 1 45 ? 4.141 -3.201 -13.602 1 96.75 45 PRO B O 1
ATOM 1333 N N . ILE B 1 46 ? 2.607 -4.125 -12.359 1 97.06 46 ILE B N 1
ATOM 1334 C CA . ILE B 1 46 ? 3.484 -4.465 -11.242 1 97.06 46 ILE B CA 1
ATOM 1335 C C . ILE B 1 46 ? 3.541 -5.98 -11.07 1 97.06 46 ILE B C 1
ATOM 1337 O O . ILE B 1 46 ? 2.51 -6.652 -11.102 1 97.06 46 ILE B O 1
ATOM 1341 N N . PHE B 1 47 ? 4.746 -6.5 -10.828 1 95.81 47 PHE B N 1
ATOM 1342 C CA . PHE B 1 47 ? 4.941 -7.941 -10.695 1 95.81 47 PHE B CA 1
ATOM 1343 C C . PHE B 1 47 ? 5.527 -8.289 -9.328 1 95.81 47 PHE B C 1
ATOM 1345 O O . PHE B 1 47 ? 6.207 -7.465 -8.711 1 95.81 47 PHE B O 1
ATOM 1352 N N . GLN B 1 48 ? 5.25 -9.492 -8.891 1 95.25 48 GLN B N 1
ATOM 1353 C CA . GLN B 1 48 ? 5.734 -9.977 -7.598 1 95.25 48 GLN B CA 1
ATOM 1354 C C . GLN B 1 48 ? 5.945 -11.484 -7.617 1 95.25 48 GLN B C 1
ATOM 1356 O O . GLN B 1 48 ? 5.16 -12.219 -8.219 1 95.25 48 GLN B O 1
ATOM 1361 N N . GLY B 1 49 ? 6.988 -11.891 -6.984 1 92.81 49 GLY B N 1
ATOM 1362 C CA . GLY B 1 49 ? 7.234 -13.305 -6.77 1 92.81 49 GLY B CA 1
ATOM 1363 C C . GLY B 1 49 ? 6.75 -13.789 -5.414 1 92.81 49 GLY B C 1
ATOM 1364 O O . GLY B 1 49 ? 6.012 -13.086 -4.723 1 92.81 49 GLY B O 1
ATOM 1365 N N . SER B 1 50 ? 7.191 -14.984 -5.031 1 92.62 50 SER B N 1
ATOM 1366 C CA . SER B 1 50 ? 6.676 -15.672 -3.85 1 92.62 50 SER B CA 1
ATOM 1367 C C . SER B 1 50 ? 7.207 -15.039 -2.57 1 92.62 50 SER B C 1
ATOM 1369 O O . SER B 1 50 ? 6.598 -15.164 -1.508 1 92.62 50 SER B O 1
ATOM 1371 N N . VAL B 1 51 ? 8.32 -14.273 -2.662 1 94.75 51 VAL B N 1
ATOM 1372 C CA . VAL B 1 51 ? 8.93 -13.695 -1.469 1 94.75 51 VAL B CA 1
ATOM 1373 C C . VAL B 1 51 ? 8.25 -12.375 -1.125 1 94.75 51 VAL B C 1
ATOM 1375 O O . VAL B 1 51 ? 8.266 -11.938 0.029 1 94.75 51 VAL B O 1
ATOM 1378 N N . GLY B 1 52 ? 7.777 -11.656 -2.275 1 96.44 52 GLY B N 1
ATOM 1379 C CA . GLY B 1 52 ? 6.988 -10.477 -1.958 1 96.44 52 GLY B CA 1
ATOM 1380 C C . GLY B 1 52 ? 7.586 -9.188 -2.494 1 96.44 52 GLY B C 1
ATOM 1381 O O . GLY B 1 52 ? 7.051 -8.102 -2.264 1 96.44 52 GLY B O 1
ATOM 1382 N N . HIS B 1 53 ? 8.695 -9.258 -3.229 1 96.81 53 HIS B N 1
ATOM 1383 C CA . HIS B 1 53 ? 9.289 -8.062 -3.828 1 96.81 53 HIS B CA 1
ATOM 1384 C C . HIS B 1 53 ? 8.453 -7.574 -5.008 1 96.81 53 HIS B C 1
ATOM 1386 O O . HIS B 1 53 ? 8.047 -8.367 -5.859 1 96.81 53 HIS B O 1
ATOM 1392 N N . PHE B 1 54 ? 8.211 -6.305 -5.031 1 97.19 54 PHE B N 1
ATOM 1393 C CA . PHE B 1 54 ? 7.504 -5.719 -6.16 1 97.19 54 PHE B CA 1
ATOM 1394 C C . PHE B 1 54 ? 8.484 -5.23 -7.223 1 97.19 54 PHE B C 1
ATOM 1396 O O . PHE B 1 54 ? 9.484 -4.586 -6.906 1 97.19 54 PHE B O 1
ATOM 1403 N N . ILE B 1 55 ? 8.156 -5.578 -8.461 1 96.12 55 ILE B N 1
ATOM 1404 C CA . ILE B 1 55 ? 9.023 -5.277 -9.602 1 96.12 55 ILE B CA 1
ATOM 1405 C C . ILE B 1 55 ? 8.219 -4.555 -10.68 1 96.12 55 ILE B C 1
ATOM 1407 O O . ILE B 1 55 ? 7.105 -4.965 -11.008 1 96.12 55 ILE B O 1
ATOM 1411 N N . CYS B 1 56 ? 8.742 -3.541 -11.141 1 94.12 56 CYS B N 1
ATOM 1412 C CA . CYS B 1 56 ? 8.062 -2.746 -12.164 1 94.12 56 CYS B CA 1
ATOM 1413 C C . CYS B 1 56 ? 8.055 -3.473 -13.5 1 94.12 56 CYS B C 1
ATOM 1415 O O . CYS B 1 56 ? 8.711 -4.5 -13.656 1 94.12 56 CYS B O 1
ATOM 1417 N N . SER B 1 57 ? 7.246 -2.898 -14.469 1 87.12 57 SER B N 1
ATOM 1418 C CA . SER B 1 57 ? 7.012 -3.502 -15.773 1 87.12 57 SER B CA 1
ATOM 1419 C C . SER B 1 57 ? 8.312 -3.613 -16.578 1 87.12 57 SER B C 1
ATOM 1421 O O . SER B 1 57 ? 8.5 -4.566 -17.328 1 87.12 57 SER B O 1
ATOM 1423 N N . PHE B 1 58 ? 9.227 -2.691 -16.422 1 83.62 58 PHE B N 1
ATOM 1424 C CA . PHE B 1 58 ? 10.469 -2.67 -17.172 1 83.62 58 PHE B CA 1
ATOM 1425 C C . PHE B 1 58 ? 11.375 -3.826 -16.766 1 83.62 58 PHE B C 1
ATOM 1427 O O . PHE B 1 58 ? 12.047 -4.426 -17.609 1 83.62 58 PHE B O 1
ATOM 1434 N N . ARG B 1 59 ? 11.234 -4.258 -15.641 1 79.88 59 ARG B N 1
ATOM 1435 C CA . ARG B 1 59 ? 12.117 -5.285 -15.094 1 79.88 59 ARG B CA 1
ATOM 1436 C C . ARG B 1 59 ? 11.391 -6.621 -14.977 1 79.88 59 ARG B C 1
ATOM 1438 O O . ARG B 1 59 ? 12.016 -7.68 -15.039 1 79.88 59 ARG B O 1
ATOM 1445 N N . GLY B 1 60 ? 10.102 -6.586 -14.812 1 74.69 60 GLY B N 1
ATOM 1446 C CA . GLY B 1 60 ? 9.344 -7.793 -14.531 1 74.69 60 GLY B CA 1
ATOM 1447 C C . GLY B 1 60 ? 9.094 -8.648 -15.758 1 74.69 60 GLY B C 1
ATOM 1448 O O . GLY B 1 60 ? 8.93 -9.867 -15.656 1 74.69 60 GLY B O 1
ATOM 1449 N N . LYS B 1 61 ? 8.977 -8.023 -16.828 1 72.38 61 LYS B N 1
ATOM 1450 C CA . LYS B 1 61 ? 8.648 -8.766 -18.047 1 72.38 61 LYS B CA 1
ATOM 1451 C C . LYS B 1 61 ? 9.82 -9.641 -18.484 1 72.38 61 LYS B C 1
ATOM 1453 O O . LYS B 1 61 ? 9.625 -10.633 -19.188 1 72.38 61 LYS B O 1
ATOM 1458 N N . GLN B 1 62 ? 10.961 -9.359 -18.016 1 66.31 62 GLN B N 1
ATOM 1459 C CA . GLN B 1 62 ? 12.133 -10.039 -18.547 1 66.31 62 GLN B CA 1
ATOM 1460 C C . GLN B 1 62 ? 12.555 -11.195 -17.641 1 66.31 62 GLN B C 1
ATOM 1462 O O . GLN B 1 62 ? 13.469 -11.953 -17.984 1 66.31 62 GLN B O 1
ATOM 1467 N N . LEU B 1 63 ? 11.867 -11.383 -16.578 1 61.91 63 LEU B N 1
ATOM 1468 C CA . LEU B 1 63 ? 12.484 -12.273 -15.602 1 61.91 63 LEU B CA 1
ATOM 1469 C C . LEU B 1 63 ? 11.562 -13.438 -15.266 1 61.91 63 LEU B C 1
ATOM 1471 O O . LEU B 1 63 ? 10.406 -13.234 -14.898 1 61.91 63 LEU B O 1
ATOM 1475 N N . ASP B 1 64 ? 11.781 -14.492 -16.031 1 69.62 64 ASP B N 1
ATOM 1476 C CA . ASP B 1 64 ? 11.031 -15.703 -15.695 1 69.62 64 ASP B CA 1
ATOM 1477 C C . ASP B 1 64 ? 11.922 -16.719 -14.969 1 69.62 64 ASP B C 1
ATOM 1479 O O . ASP B 1 64 ? 13.141 -16.719 -15.148 1 69.62 64 ASP B O 1
ATOM 1483 N N . LYS B 1 65 ? 11.695 -17.109 -13.648 1 82.25 65 LYS B N 1
ATOM 1484 C CA . LYS B 1 65 ? 12.211 -18.266 -12.922 1 82.25 65 LYS B CA 1
ATOM 1485 C C . LYS B 1 65 ? 12.945 -17.844 -11.656 1 82.25 65 LYS B C 1
ATOM 1487 O O . LYS B 1 65 ? 13.273 -18.688 -10.812 1 82.25 65 LYS B O 1
ATOM 1492 N N . LYS B 1 66 ? 13.242 -16.609 -11.68 1 90.25 66 LYS B N 1
ATOM 1493 C CA . LYS B 1 66 ? 13.922 -16.156 -10.461 1 90.25 66 LYS B CA 1
ATOM 1494 C C . LYS B 1 66 ? 13.602 -14.695 -10.156 1 90.25 66 LYS B C 1
ATOM 1496 O O . LYS B 1 66 ? 13.523 -13.867 -11.07 1 90.25 66 LYS B O 1
ATOM 1501 N N . CYS B 1 67 ? 13.414 -14.391 -8.977 1 92.12 67 CYS B N 1
ATOM 1502 C CA . CYS B 1 67 ? 13.242 -13 -8.547 1 92.12 67 CYS B CA 1
ATOM 1503 C C . CYS B 1 67 ? 14.57 -12.25 -8.609 1 92.12 67 CYS B C 1
ATOM 1505 O O . CYS B 1 67 ? 15.531 -12.625 -7.934 1 92.12 67 CYS B O 1
ATOM 1507 N N . PRO B 1 68 ? 14.711 -11.211 -9.305 1 90.69 68 PRO B N 1
ATOM 1508 C CA . PRO B 1 68 ? 15.977 -10.477 -9.43 1 90.69 68 PRO B CA 1
ATOM 1509 C C . PRO B 1 68 ? 16.375 -9.766 -8.141 1 90.69 68 PRO B C 1
ATOM 1511 O O . PRO B 1 68 ? 17.547 -9.406 -7.965 1 90.69 68 PRO B O 1
ATOM 1514 N N . SER B 1 69 ? 15.414 -9.539 -7.262 1 92.94 69 SER B N 1
ATOM 1515 C CA . SER B 1 69 ? 15.703 -8.828 -6.027 1 92.94 69 SER B CA 1
ATOM 1516 C C . SER B 1 69 ? 16.391 -9.734 -5.008 1 92.94 69 SER B C 1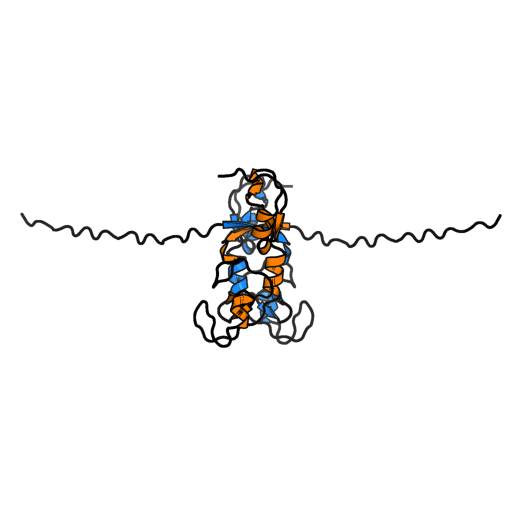
ATOM 1518 O O . SER B 1 69 ? 17.281 -9.297 -4.277 1 92.94 69 SER B O 1
ATOM 1520 N N . CYS B 1 70 ? 16.031 -11.047 -4.965 1 93.31 70 CYS B N 1
ATOM 1521 C CA . CYS B 1 70 ? 16.531 -11.906 -3.895 1 93.31 70 CYS B CA 1
ATOM 1522 C C . CYS B 1 70 ? 17.078 -13.211 -4.457 1 93.31 70 CYS B C 1
ATOM 1524 O O . CYS B 1 70 ? 17.578 -14.055 -3.705 1 93.31 70 CYS B O 1
ATOM 1526 N N . CYS B 1 71 ? 16.906 -13.562 -5.691 1 92.5 71 CYS B N 1
ATOM 1527 C CA . CYS B 1 71 ? 17.484 -14.688 -6.434 1 92.5 71 CYS B CA 1
ATOM 1528 C C . CYS B 1 71 ? 16.766 -15.984 -6.09 1 92.5 71 CYS B C 1
ATOM 1530 O O . CYS B 1 71 ? 17.297 -17.078 -6.324 1 92.5 71 CYS B O 1
ATOM 1532 N N . ILE B 1 72 ? 15.641 -15.922 -5.531 1 94.12 72 ILE B N 1
ATOM 1533 C CA . ILE B 1 72 ? 14.844 -17.109 -5.238 1 94.12 72 ILE B CA 1
ATOM 1534 C C . ILE B 1 72 ? 14.07 -17.531 -6.484 1 94.12 72 ILE B C 1
ATOM 1536 O O . ILE B 1 72 ? 13.531 -16.688 -7.203 1 94.12 72 ILE B O 1
ATOM 1540 N N . LYS B 1 73 ? 14.141 -18.828 -6.766 1 94.06 73 LYS B N 1
ATOM 1541 C CA . LYS B 1 73 ? 13.391 -19.375 -7.891 1 94.06 73 LYS B CA 1
ATOM 1542 C C . LYS B 1 73 ? 11.891 -19.188 -7.691 1 94.06 73 LYS B C 1
ATOM 1544 O O . LYS B 1 73 ? 11.312 -19.703 -6.73 1 94.06 73 LYS B O 1
ATOM 1549 N N . THR B 1 74 ? 11.281 -18.406 -8.539 1 92.31 74 THR B N 1
ATOM 1550 C CA . THR B 1 74 ? 9.859 -18.094 -8.461 1 92.31 74 THR B CA 1
ATOM 1551 C C . THR B 1 74 ? 9.359 -17.516 -9.781 1 92.31 74 THR B C 1
ATOM 1553 O O . THR B 1 74 ? 10.141 -17 -10.578 1 92.31 74 THR B O 1
ATOM 1556 N N . SER B 1 75 ? 8.078 -17.703 -10.023 1 90.25 75 SER B N 1
ATOM 1557 C CA . SER B 1 75 ? 7.441 -17 -11.133 1 90.25 75 SER B CA 1
ATOM 1558 C C . SER B 1 75 ? 6.934 -15.625 -10.703 1 90.25 75 SER B C 1
ATOM 1560 O O . SER B 1 75 ? 6.402 -15.469 -9.602 1 90.25 75 SER B O 1
ATOM 1562 N N . LEU B 1 76 ? 7.199 -14.68 -11.562 1 92.25 76 LEU B N 1
ATOM 1563 C CA . LEU B 1 76 ? 6.652 -13.344 -11.336 1 92.25 76 LEU B CA 1
ATOM 1564 C C . LEU B 1 76 ? 5.242 -13.227 -11.898 1 92.25 76 LEU B C 1
ATOM 1566 O O . LEU B 1 76 ? 5.02 -13.508 -13.078 1 92.25 76 LEU B O 1
ATOM 1570 N N . GLU B 1 77 ? 4.34 -12.859 -11.047 1 92.81 77 GLU B N 1
ATOM 1571 C CA . GLU B 1 77 ? 2.945 -12.695 -11.453 1 92.81 77 GLU B CA 1
ATOM 1572 C C . GLU B 1 77 ? 2.502 -11.242 -11.305 1 92.81 77 GLU B C 1
ATOM 1574 O O . GLU B 1 77 ? 2.949 -10.531 -10.398 1 92.81 77 GLU B O 1
ATOM 1579 N N . ARG B 1 78 ? 1.643 -10.852 -12.227 1 94.06 78 ARG B N 1
ATOM 1580 C CA . ARG B 1 78 ? 1.099 -9.5 -12.133 1 94.06 78 ARG B CA 1
ATOM 1581 C C . ARG B 1 78 ? 0.156 -9.367 -10.945 1 94.06 78 ARG B C 1
ATOM 1583 O O . ARG B 1 78 ? -0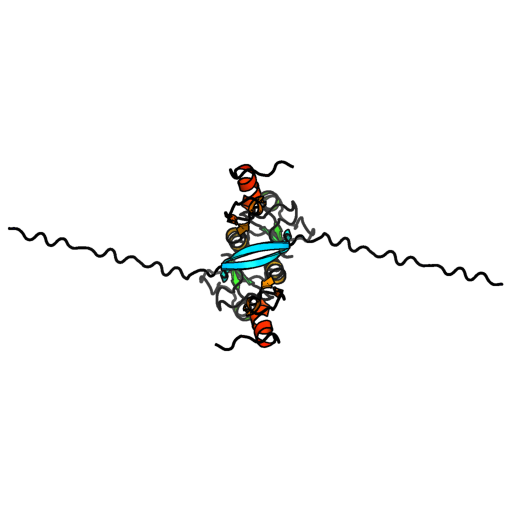.685 -10.234 -10.711 1 94.06 78 ARG B O 1
ATOM 1590 N N . ARG B 1 79 ? 0.306 -8.266 -10.203 1 96 79 ARG B N 1
ATOM 1591 C CA . ARG B 1 79 ? -0.457 -8.062 -8.977 1 96 79 ARG B CA 1
ATOM 1592 C C . ARG B 1 79 ? -1.364 -6.844 -9.086 1 96 79 ARG B C 1
ATOM 1594 O O . ARG B 1 79 ? -0.936 -5.719 -8.82 1 96 79 ARG B O 1
ATOM 1601 N N . PHE B 1 80 ? -2.609 -7.074 -9.367 1 97.06 80 PHE B N 1
ATOM 1602 C CA . PHE B 1 80 ? -3.594 -6.016 -9.562 1 97.06 80 PHE B CA 1
ATOM 1603 C C . PHE B 1 80 ? -3.863 -5.277 -8.258 1 97.06 80 PHE B C 1
ATOM 1605 O O . PHE B 1 80 ? -4.117 -4.07 -8.258 1 97.06 80 PHE B O 1
ATOM 1612 N N . GLY B 1 81 ? -3.777 -5.977 -7.152 1 97.5 81 GLY B N 1
ATOM 1613 C CA . GLY B 1 81 ? -3.975 -5.336 -5.863 1 97.5 81 GLY B CA 1
ATOM 1614 C C . GLY B 1 81 ? -2.996 -4.207 -5.602 1 97.5 81 GLY B C 1
ATOM 1615 O O . GLY B 1 81 ? -3.395 -3.115 -5.195 1 97.5 81 GLY B O 1
ATOM 1616 N N . MET B 1 82 ? -1.762 -4.445 -5.926 1 98 82 MET B N 1
ATOM 1617 C CA . MET B 1 82 ? -0.74 -3.422 -5.719 1 98 82 MET B CA 1
ATOM 1618 C C . MET B 1 82 ? -0.906 -2.275 -6.711 1 98 82 MET B C 1
ATOM 1620 O O . MET B 1 82 ? -0.612 -1.123 -6.391 1 98 82 MET B O 1
ATOM 1624 N N . GLU B 1 83 ? -1.34 -2.602 -7.875 1 97.69 83 GLU B N 1
ATOM 1625 C CA . GLU B 1 83 ? -1.612 -1.541 -8.844 1 97.69 83 GLU B CA 1
ATOM 1626 C C . GLU B 1 83 ? -2.68 -0.582 -8.32 1 97.69 83 GLU B C 1
ATOM 1628 O O . GLU B 1 83 ? -2.572 0.632 -8.508 1 97.69 83 GLU B O 1
ATOM 1633 N N . HIS B 1 84 ? -3.646 -1.15 -7.637 1 97 84 HIS B N 1
ATOM 1634 C CA . HIS B 1 84 ? -4.668 -0.303 -7.031 1 97 84 HIS B CA 1
ATOM 1635 C C . HIS B 1 84 ? -4.078 0.559 -5.918 1 97 84 HIS B C 1
ATOM 1637 O O . HIS B 1 84 ? -4.414 1.739 -5.797 1 97 84 HIS B O 1
ATOM 1643 N N . VAL B 1 85 ? -3.25 -0.049 -5.152 1 97.69 85 VAL B N 1
ATOM 1644 C CA . VAL B 1 85 ? -2.609 0.676 -4.062 1 97.69 85 VAL B CA 1
ATOM 1645 C C . VAL B 1 85 ? -1.862 1.888 -4.613 1 97.69 85 VAL B C 1
ATOM 1647 O O . VAL B 1 85 ? -2.084 3.018 -4.168 1 97.69 85 VAL B O 1
ATOM 1650 N N . VAL B 1 86 ? -1.001 1.704 -5.602 1 97.56 86 VAL B N 1
ATOM 1651 C CA . VAL B 1 86 ? -0.148 2.787 -6.078 1 97.56 86 VAL B CA 1
ATOM 1652 C C . VAL B 1 86 ? -0.991 3.818 -6.824 1 97.56 86 VAL B C 1
ATOM 1654 O O . VAL B 1 86 ? -0.668 5.008 -6.832 1 97.56 86 VAL B O 1
ATOM 1657 N N . GLN B 1 87 ? -2.084 3.402 -7.383 1 96.94 87 GLN B N 1
ATOM 1658 C CA . GLN B 1 87 ? -2.98 4.332 -8.062 1 96.94 87 GLN B CA 1
ATOM 1659 C C . GLN B 1 87 ? -3.695 5.238 -7.062 1 96.94 87 GLN B C 1
ATOM 1661 O O . GLN B 1 87 ? -4.07 6.363 -7.395 1 96.94 87 GLN B O 1
ATOM 1666 N N . SER B 1 88 ? -3.918 4.719 -5.895 1 96.81 88 SER B N 1
ATOM 1667 C CA . SER B 1 88 ? -4.629 5.469 -4.863 1 96.81 88 SER B CA 1
ATOM 1668 C C . SER B 1 88 ? -3.682 6.371 -4.082 1 96.81 88 SER B C 1
ATOM 1670 O O . SER B 1 88 ? -4.121 7.258 -3.35 1 96.81 88 SER B O 1
ATOM 1672 N N . ALA B 1 89 ? -2.41 6.211 -4.27 1 96.69 89 ALA B N 1
ATOM 1673 C CA . ALA B 1 89 ? -1.407 6.891 -3.453 1 96.69 89 ALA B CA 1
ATOM 1674 C C . ALA B 1 89 ? -1.059 8.258 -4.035 1 96.69 89 ALA B C 1
ATOM 1676 O O . ALA B 1 89 ? -0.412 8.344 -5.082 1 96.69 89 ALA B O 1
ATOM 1677 N N . THR B 1 90 ? -1.411 9.297 -3.332 1 95.94 90 THR B N 1
ATOM 1678 C CA . THR B 1 90 ? -1.062 10.648 -3.762 1 95.94 90 THR B CA 1
ATOM 1679 C C . THR B 1 90 ? -0.136 11.312 -2.752 1 95.94 90 THR B C 1
ATOM 1681 O O . THR B 1 90 ? -0.193 11.016 -1.557 1 95.94 90 THR B O 1
ATOM 1684 N N . VAL B 1 91 ? 0.747 12.148 -3.244 1 93.69 91 VAL B N 1
ATOM 1685 C CA . VAL B 1 91 ? 1.731 12.844 -2.422 1 93.69 91 VAL B CA 1
ATOM 1686 C C . VAL B 1 91 ? 1.726 14.336 -2.762 1 93.69 91 VAL B C 1
ATOM 1688 O O . VAL B 1 91 ? 1.356 14.727 -3.873 1 93.69 91 VAL B O 1
ATOM 1691 N N . PRO B 1 92 ? 2.033 15.102 -1.689 1 86.75 92 PRO B N 1
ATOM 1692 C CA . PRO B 1 92 ? 2.23 16.516 -2.012 1 86.75 92 PRO B CA 1
ATOM 1693 C C . PRO B 1 92 ? 3.449 16.75 -2.9 1 86.75 92 PRO B C 1
ATOM 1695 O O . PRO B 1 92 ? 4.414 15.984 -2.852 1 86.75 92 PRO B O 1
ATOM 1698 N N . ARG B 1 93 ? 3.369 17.703 -3.652 1 79.69 93 ARG B N 1
ATOM 1699 C CA . ARG B 1 93 ? 4.527 18.062 -4.465 1 79.69 93 ARG B CA 1
ATOM 1700 C C . ARG B 1 93 ? 5.633 18.672 -3.605 1 79.69 93 ARG B C 1
ATOM 1702 O O . ARG B 1 93 ? 5.363 19.234 -2.547 1 79.69 93 ARG B O 1
ATOM 1709 N N . SER B 1 94 ? 6.922 18.391 -3.979 1 71.62 94 SER B N 1
ATOM 1710 C CA . SER B 1 94 ? 8.062 18.984 -3.289 1 71.62 94 SER B CA 1
ATOM 1711 C C . SER B 1 94 ? 7.93 20.5 -3.18 1 71.62 94 SER B C 1
ATOM 1713 O O . SER B 1 94 ? 8.352 21.094 -2.184 1 71.62 94 SER B O 1
ATOM 1715 N N . ASN B 1 95 ? 7.332 21.047 -4.141 1 62.47 95 ASN B N 1
ATOM 1716 C CA . ASN B 1 95 ? 7.191 22.5 -4.18 1 62.47 95 ASN B CA 1
ATOM 1717 C C . ASN B 1 95 ? 5.973 22.969 -3.389 1 62.47 95 ASN B C 1
ATOM 1719 O O . ASN B 1 95 ? 5.535 24.109 -3.535 1 62.47 95 ASN B O 1
ATOM 1723 N N . ALA B 1 96 ? 5.422 22.047 -2.73 1 65.06 96 ALA B N 1
ATOM 1724 C CA . ALA B 1 96 ? 4.262 22.438 -1.931 1 65.06 96 ALA B CA 1
ATOM 1725 C C . ALA B 1 96 ? 4.594 23.609 -1.008 1 65.06 96 ALA B C 1
ATOM 1727 O O . ALA B 1 96 ? 3.756 24.469 -0.776 1 65.06 96 ALA B O 1
ATOM 1728 N N . LYS B 1 97 ? 5.805 23.578 -0.666 1 69.44 97 LYS B N 1
ATOM 1729 C CA . LYS B 1 97 ? 6.23 24.688 0.19 1 69.44 97 LYS B CA 1
ATOM 1730 C C . LYS B 1 97 ? 6.145 26.016 -0.55 1 69.44 97 LYS B C 1
ATOM 1732 O O . LYS B 1 97 ? 6.031 27.062 0.074 1 69.44 97 LYS B O 1
ATOM 1737 N N . TYR B 1 98 ? 6.121 25.922 -1.785 1 69.88 98 TYR B N 1
ATOM 1738 C CA . TYR B 1 98 ? 6.113 27.156 -2.572 1 69.88 98 TYR B CA 1
ATOM 1739 C C . TYR B 1 98 ? 4.707 27.469 -3.064 1 69.88 98 TYR B C 1
ATOM 1741 O O . TYR B 1 98 ? 4.512 28.406 -3.844 1 69.88 98 TYR B O 1
ATOM 1749 N N . GLY B 1 99 ? 3.705 26.625 -2.66 1 69.25 99 GLY B N 1
ATOM 1750 C CA . GLY B 1 99 ? 2.332 27.016 -2.949 1 69.25 99 GLY B CA 1
ATOM 1751 C C . GLY B 1 99 ? 1.604 26.016 -3.83 1 69.25 99 GLY B C 1
ATOM 1752 O O . GLY B 1 99 ? 0.449 26.25 -4.203 1 69.25 99 GLY B O 1
ATOM 1753 N N . CYS B 1 100 ? 2.236 25.062 -4.301 1 74.56 100 CYS B N 1
ATOM 1754 C CA . CYS B 1 100 ? 1.508 24.062 -5.066 1 74.56 100 CYS B CA 1
ATOM 1755 C C . CYS B 1 100 ? 0.674 23.172 -4.152 1 74.56 100 CYS B C 1
ATOM 1757 O O . CYS B 1 100 ? 1.211 22.531 -3.254 1 74.56 100 CYS B O 1
ATOM 1759 N N . ALA B 1 101 ? -0.584 23.234 -4.273 1 76.88 101 ALA B N 1
ATOM 1760 C CA . ALA B 1 101 ? -1.495 22.5 -3.402 1 76.88 101 ALA B CA 1
ATOM 1761 C C . ALA B 1 101 ? -1.965 21.203 -4.066 1 76.88 101 ALA B C 1
ATOM 1763 O O . ALA B 1 101 ? -2.771 20.469 -3.496 1 76.88 101 ALA B O 1
ATOM 1764 N N . VAL B 1 102 ? -1.271 20.969 -5.219 1 83.56 102 VAL B N 1
ATOM 1765 C CA . VAL B 1 102 ? -1.78 19.828 -5.965 1 83.56 102 VAL B CA 1
ATOM 1766 C C . VAL B 1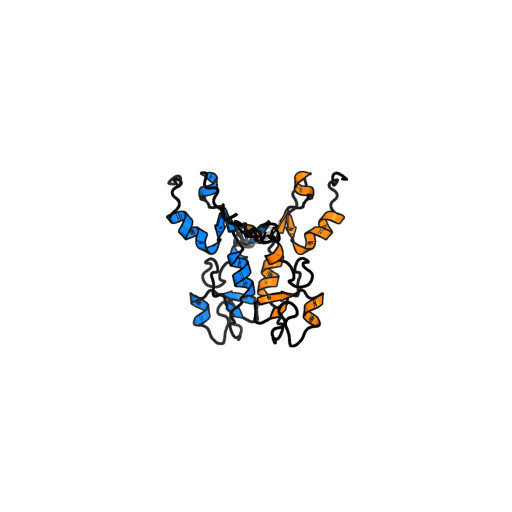 102 ? -1.186 18.547 -5.402 1 83.56 102 VAL B C 1
ATOM 1768 O O . VAL B 1 102 ? 0.006 18.484 -5.09 1 83.56 102 VAL B O 1
ATOM 1771 N N . LYS B 1 103 ? -2 17.625 -5.078 1 89.81 103 LYS B N 1
ATOM 1772 C CA . LYS B 1 103 ? -1.549 16.266 -4.805 1 89.81 103 LYS B CA 1
ATOM 1773 C C . LYS B 1 103 ? -1.495 15.438 -6.086 1 89.81 103 LYS B C 1
ATOM 1775 O O . LYS B 1 103 ? -2.404 15.508 -6.914 1 89.81 103 LYS B O 1
ATOM 1780 N N . VAL B 1 104 ? -0.449 14.805 -6.234 1 93.19 104 VAL B N 1
ATOM 1781 C CA . VAL B 1 104 ? -0.245 14.023 -7.449 1 93.19 104 VAL B CA 1
ATOM 1782 C C . VAL B 1 104 ? -0.037 12.555 -7.086 1 93.19 104 VAL B C 1
ATOM 1784 O O . VAL B 1 104 ? 0.425 12.234 -5.988 1 93.19 104 VAL B O 1
ATOM 1787 N N . ILE B 1 105 ? -0.431 11.719 -8.039 1 95.75 105 ILE B N 1
ATOM 1788 C CA . ILE B 1 105 ? -0.117 10.305 -7.863 1 95.75 105 ILE B CA 1
ATOM 1789 C C . ILE B 1 105 ? 1.393 10.125 -7.719 1 95.75 105 ILE B C 1
ATOM 1791 O O . ILE B 1 105 ? 2.168 10.727 -8.461 1 95.75 105 ILE B O 1
ATOM 1795 N N . TYR B 1 106 ? 1.797 9.297 -6.809 1 94.88 106 TYR B N 1
ATOM 1796 C CA . TYR B 1 106 ? 3.195 9.188 -6.414 1 94.88 106 TYR B CA 1
ATOM 1797 C C . TYR B 1 106 ? 4.082 8.891 -7.617 1 94.88 106 TYR B C 1
ATOM 1799 O O . TYR B 1 106 ? 5.129 9.516 -7.793 1 94.88 106 TYR B O 1
ATOM 1807 N N . TYR B 1 107 ? 3.678 7.977 -8.484 1 95.5 107 TYR B N 1
ATOM 1808 C CA . TYR B 1 107 ? 4.551 7.602 -9.594 1 95.5 107 TYR B CA 1
ATOM 1809 C C . TYR B 1 107 ? 4.5 8.648 -10.703 1 95.5 107 TYR B C 1
ATOM 1811 O O . TYR B 1 107 ? 5.219 8.539 -11.703 1 95.5 107 TYR B O 1
ATOM 1819 N N . HIS B 1 108 ? 3.783 9.672 -10.531 1 93.81 108 HIS B N 1
ATOM 1820 C CA . HIS B 1 108 ? 3.773 10.781 -11.477 1 93.81 108 HIS B CA 1
ATOM 1821 C C . HIS B 1 108 ? 4.457 12.008 -10.891 1 93.81 108 HIS B C 1
ATOM 1823 O O . HIS B 1 108 ? 4.414 13.094 -11.477 1 93.81 108 HIS B O 1
ATOM 1829 N N . LYS B 1 109 ? 4.957 11.969 -9.773 1 90.38 109 LYS B N 1
ATOM 1830 C CA . LYS B 1 109 ? 5.512 13.102 -9.039 1 90.38 109 LYS B CA 1
ATOM 1831 C C . LYS B 1 109 ? 6.574 13.82 -9.867 1 90.38 109 LYS B C 1
ATOM 1833 O O . LYS B 1 109 ? 6.566 15.047 -9.961 1 90.38 109 LYS B O 1
ATOM 1838 N N . GLU B 1 110 ? 7.516 13.094 -10.438 1 88.38 110 GLU B N 1
ATOM 1839 C CA . GLU B 1 110 ? 8.602 13.688 -11.211 1 88.38 110 GLU B CA 1
ATOM 1840 C C . GLU B 1 110 ? 8.07 14.398 -12.453 1 88.38 110 GLU B C 1
ATOM 1842 O O . GLU B 1 110 ? 8.555 15.477 -12.805 1 88.38 110 GLU B O 1
ATOM 1847 N N . GLU B 1 111 ? 7.18 13.773 -13.055 1 89 111 GLU B N 1
ATOM 1848 C CA . GLU B 1 111 ? 6.574 14.391 -14.234 1 89 111 GLU B CA 1
ATOM 1849 C C . GLU B 1 111 ? 5.902 15.711 -13.883 1 89 111 GLU B C 1
ATOM 1851 O O . GLU B 1 111 ? 6.027 16.703 -14.617 1 89 111 GLU B O 1
ATOM 1856 N N . HIS B 1 112 ? 5.188 15.711 -12.812 1 85.88 112 HIS B N 1
ATOM 1857 C CA . HIS B 1 112 ? 4.539 16.938 -12.367 1 85.88 112 HIS B CA 1
ATOM 1858 C C . HIS B 1 112 ? 5.566 18.016 -12.055 1 85.88 112 HIS B C 1
ATOM 1860 O O . HIS B 1 112 ? 5.367 19.188 -12.398 1 85.88 112 HIS B O 1
ATOM 1866 N N . GLU B 1 113 ? 6.633 17.672 -11.359 1 83.44 113 GLU B N 1
ATOM 1867 C CA . GLU B 1 113 ? 7.664 18.641 -10.984 1 83.44 113 GLU B CA 1
ATOM 1868 C C . GLU B 1 113 ? 8.258 19.312 -12.219 1 83.44 113 GLU B C 1
ATOM 1870 O O . GLU B 1 113 ? 8.555 20.516 -12.188 1 83.44 113 GLU B O 1
ATOM 1875 N N . LYS B 1 114 ? 8.406 18.578 -13.219 1 85 114 LYS B N 1
ATOM 1876 C CA . LYS B 1 114 ? 8.961 19.125 -14.453 1 85 114 LYS B CA 1
ATOM 1877 C C . LYS B 1 114 ? 7.961 20.062 -15.141 1 85 114 LYS B C 1
ATOM 1879 O O . LYS B 1 114 ? 8.352 21 -15.82 1 85 114 LYS B O 1
ATOM 1884 N N . ALA B 1 115 ? 6.723 19.812 -14.906 1 83.75 115 ALA B N 1
ATOM 1885 C CA . ALA B 1 115 ? 5.672 20.531 -15.625 1 83.75 115 ALA B CA 1
ATOM 1886 C C . ALA B 1 115 ? 5.047 21.609 -14.75 1 83.75 115 ALA B C 1
ATOM 1888 O O . ALA B 1 115 ? 4.266 22.438 -15.227 1 83.75 115 ALA B O 1
ATOM 1889 N N . CYS B 1 116 ? 5.32 21.625 -13.453 1 79.31 116 CYS B N 1
ATOM 1890 C CA . CYS B 1 116 ? 4.648 22.5 -12.508 1 79.31 116 CYS B CA 1
ATOM 1891 C C . CYS B 1 116 ? 4.969 23.969 -12.789 1 79.31 116 CYS B C 1
ATOM 1893 O O . CYS B 1 116 ? 6.141 24.344 -12.859 1 79.31 116 CYS B O 1
ATOM 1895 N N . PRO B 1 117 ? 3.98 24.734 -13.008 1 75.88 117 PRO B N 1
ATOM 1896 C CA . PRO B 1 117 ? 4.168 26.141 -13.35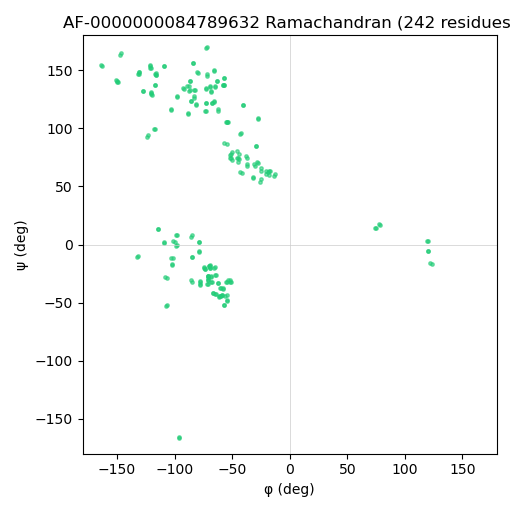2 1 75.88 117 PRO B CA 1
ATOM 1897 C C . PRO B 1 117 ? 4.605 26.984 -12.156 1 75.88 117 PRO B C 1
ATOM 1899 O O . PRO B 1 117 ? 5.02 28.141 -12.32 1 75.88 117 PRO B O 1
ATOM 1902 N N . ILE B 1 118 ? 4.309 26.438 -10.953 1 73.5 118 ILE B N 1
ATOM 1903 C CA . ILE B 1 118 ? 4.695 27.219 -9.781 1 73.5 118 ILE B CA 1
ATOM 1904 C C . ILE B 1 118 ? 6.215 27.281 -9.688 1 73.5 118 ILE B C 1
ATOM 1906 O O . ILE B 1 118 ? 6.902 26.266 -9.82 1 73.5 118 ILE B O 1
ATOM 1910 N N . PRO B 1 119 ? 6.82 28.438 -9.688 1 60.56 119 PRO B N 1
ATOM 1911 C CA . PRO B 1 119 ? 8.266 28.703 -9.727 1 60.56 119 PRO B CA 1
ATOM 1912 C C . PRO B 1 119 ? 9.023 27.969 -8.617 1 60.56 119 PRO B C 1
ATOM 1914 O O . PRO B 1 119 ? 8.492 27.766 -7.523 1 60.56 119 PRO B O 1
ATOM 1917 N N . HIS B 1 120 ? 9.812 26.828 -8.93 1 57.88 120 HIS B N 1
ATOM 1918 C CA . HIS B 1 120 ? 10.797 26.188 -8.047 1 57.88 120 HIS B CA 1
ATOM 1919 C C . HIS B 1 120 ? 11.836 27.188 -7.57 1 57.88 120 HIS B C 1
ATOM 1921 O O . HIS B 1 120 ? 12.273 28.047 -8.344 1 57.88 120 HIS B O 1
ATOM 1927 N N . ALA B 1 121 ? 11.867 27.688 -6.348 1 49.06 121 ALA B N 1
ATOM 1928 C CA . ALA B 1 121 ? 13.078 28.453 -6.066 1 49.06 121 ALA B CA 1
ATOM 1929 C C . ALA B 1 121 ? 14.312 27.75 -6.613 1 49.06 121 ALA B C 1
ATOM 1931 O O . ALA B 1 121 ? 14.453 26.531 -6.492 1 49.06 121 ALA B O 1
ATOM 1932 N N . SER B 1 122 ? 14.789 28.109 -7.828 1 44.53 122 SER B N 1
ATOM 1933 C CA . SER B 1 122 ? 16.125 27.75 -8.266 1 44.53 122 SER B CA 1
ATOM 1934 C C . SER B 1 122 ? 17.078 27.578 -7.082 1 44.53 122 SER B C 1
ATOM 1936 O O . SER B 1 122 ? 17.078 28.391 -6.156 1 44.53 122 SER B O 1
ATOM 1938 N N . ALA B 1 123 ? 17.516 26.359 -6.703 1 38 123 ALA B N 1
ATOM 1939 C CA . ALA B 1 123 ? 18.797 26.438 -6.004 1 38 123 ALA B CA 1
ATOM 1940 C C . ALA B 1 123 ? 19.781 27.312 -6.762 1 38 123 ALA B C 1
ATOM 1942 O O . ALA B 1 123 ? 19.828 27.281 -7.996 1 38 123 ALA B O 1
#